Protein AF-A0A1W9Q795-F1 (afdb_monomer_lite)

Structure (mmCIF, N/CA/C/O backbone):
data_AF-A0A1W9Q795-F1
#
_entry.id   AF-A0A1W9Q795-F1
#
loop_
_atom_site.group_PDB
_atom_site.id
_atom_site.type_symbol
_atom_site.label_atom_id
_atom_site.label_alt_id
_atom_site.label_comp_id
_atom_site.label_asym_id
_atom_site.label_entity_id
_atom_site.label_seq_id
_atom_site.pdbx_PDB_ins_code
_atom_site.Cartn_x
_atom_site.Cartn_y
_atom_site.Cartn_z
_atom_site.occupancy
_atom_site.B_iso_or_equiv
_atom_site.auth_seq_id
_atom_site.auth_comp_id
_atom_site.auth_asym_id
_atom_site.auth_atom_id
_atom_site.pdbx_PDB_model_num
ATOM 1 N N . MET A 1 1 ? -39.289 -1.601 14.155 1.00 29.67 1 MET A N 1
ATOM 2 C CA . MET A 1 1 ? -38.143 -1.048 14.900 1.00 29.67 1 MET A CA 1
ATOM 3 C C . MET A 1 1 ? -36.921 -1.481 14.124 1.00 29.67 1 MET A C 1
ATOM 5 O O . MET A 1 1 ? -36.582 -2.654 14.159 1.00 29.67 1 MET A O 1
ATOM 9 N N . SER A 1 2 ? -36.449 -0.591 13.254 1.00 26.08 2 SER A N 1
ATOM 10 C CA . SER A 1 2 ? -35.374 -0.855 12.298 1.00 26.08 2 SER A CA 1
ATOM 11 C C . SER A 1 2 ? -34.052 -0.716 13.039 1.00 26.08 2 SER A C 1
ATOM 13 O O . SER A 1 2 ? -33.815 0.340 13.619 1.00 26.08 2 SER A O 1
ATOM 15 N N . GLY A 1 3 ? -33.254 -1.781 13.081 1.00 25.88 3 GLY A N 1
ATOM 16 C CA . GLY A 1 3 ? -31.882 -1.723 13.570 1.00 25.88 3 GLY A CA 1
ATOM 17 C C . GLY A 1 3 ? -31.023 -1.047 12.513 1.00 25.88 3 GLY A C 1
ATOM 18 O O . GLY A 1 3 ? -30.865 -1.585 11.421 1.00 25.88 3 GLY A O 1
ATOM 19 N N . SER A 1 4 ? -30.540 0.151 12.812 1.00 24.61 4 SER A N 1
ATOM 20 C CA . SER A 1 4 ? -29.427 0.772 12.103 1.00 24.61 4 SER A CA 1
ATOM 21 C C . SER A 1 4 ? -28.150 0.056 12.545 1.00 24.61 4 SER A C 1
ATOM 23 O O . SER A 1 4 ? -27.806 0.097 13.727 1.00 24.61 4 SER A O 1
ATOM 25 N N . ASN A 1 5 ? -27.506 -0.657 11.620 1.00 24.28 5 ASN A N 1
ATOM 26 C CA . ASN A 1 5 ? -26.181 -1.231 11.829 1.00 24.28 5 ASN A CA 1
ATOM 27 C C . ASN A 1 5 ? -25.185 -0.080 12.015 1.00 24.28 5 ASN A C 1
ATOM 29 O O . ASN A 1 5 ? -25.072 0.774 11.148 1.00 24.28 5 ASN A O 1
ATOM 33 N N . LEU A 1 6 ? -24.442 -0.084 13.120 1.00 25.77 6 LEU A N 1
ATOM 34 C CA . LEU A 1 6 ? -23.322 0.831 13.393 1.00 25.77 6 LEU A CA 1
ATOM 35 C C . LEU A 1 6 ? -22.062 0.520 12.550 1.00 25.77 6 LEU A C 1
ATOM 37 O O . LEU A 1 6 ? -20.982 1.010 12.850 1.00 25.77 6 LEU A O 1
ATOM 41 N N . ILE A 1 7 ? -22.190 -0.309 11.509 1.00 29.77 7 ILE A N 1
ATOM 42 C CA . ILE A 1 7 ? -21.081 -0.752 10.645 1.00 29.77 7 ILE A CA 1
ATOM 43 C C . ILE A 1 7 ? -20.805 0.271 9.518 1.00 29.77 7 ILE A C 1
ATOM 45 O O . ILE A 1 7 ? -19.793 0.177 8.834 1.00 29.77 7 ILE A O 1
ATOM 49 N N . ASP A 1 8 ? -21.645 1.300 9.373 1.00 26.45 8 ASP A N 1
ATOM 50 C CA . ASP A 1 8 ? -21.549 2.308 8.308 1.00 26.45 8 ASP A CA 1
ATOM 51 C C . ASP A 1 8 ? -20.829 3.599 8.745 1.00 26.45 8 ASP A C 1
ATOM 53 O O . ASP A 1 8 ? -21.162 4.670 8.253 1.00 26.45 8 ASP A O 1
ATOM 57 N N . GLU A 1 9 ? -19.869 3.554 9.675 1.00 28.94 9 GLU A N 1
ATOM 58 C CA . GLU A 1 9 ? -19.116 4.747 10.105 1.00 28.94 9 GLU A CA 1
ATOM 59 C C . GLU A 1 9 ? -17.604 4.479 10.116 1.00 28.94 9 GLU A C 1
ATOM 61 O O . GLU A 1 9 ? -16.975 4.314 11.159 1.00 28.94 9 GLU A O 1
ATOM 66 N N . ALA A 1 10 ? -16.994 4.456 8.927 1.00 27.86 10 ALA A N 1
ATOM 67 C CA . ALA A 1 10 ? -15.582 4.801 8.806 1.00 27.86 10 ALA A CA 1
ATOM 68 C C . ALA A 1 10 ? -15.482 6.329 8.911 1.00 27.86 10 ALA A C 1
ATOM 70 O O . ALA A 1 10 ? -15.852 7.049 7.984 1.00 27.86 10 ALA A O 1
ATOM 71 N N . LEU A 1 11 ? -15.039 6.832 10.062 1.00 27.03 11 LEU A N 1
ATOM 72 C CA . LEU A 1 11 ? -14.658 8.232 10.190 1.00 27.03 11 LEU A CA 1
ATOM 73 C C . LEU A 1 11 ? -13.270 8.367 9.549 1.00 27.03 11 LEU A C 1
ATOM 75 O O . LEU A 1 11 ? -12.369 7.602 9.879 1.00 27.03 11 LEU A O 1
ATOM 79 N N . VAL A 1 12 ? -13.107 9.289 8.604 1.00 27.70 12 VAL A N 1
ATOM 80 C CA . VAL A 1 12 ? -11.811 9.658 8.017 1.00 27.70 12 VAL A CA 1
ATOM 81 C C . VAL A 1 12 ? -11.487 11.034 8.578 1.00 27.70 12 VAL A C 1
ATOM 83 O O . VAL A 1 12 ? -12.212 11.982 8.305 1.00 27.70 12 VAL A O 1
ATOM 86 N N . ILE A 1 13 ? -10.447 11.153 9.397 1.00 25.86 13 ILE A N 1
ATOM 87 C CA . ILE A 1 13 ? -9.922 12.448 9.856 1.00 25.86 13 ILE A CA 1
ATOM 88 C C . ILE A 1 13 ? -8.557 12.587 9.183 1.00 25.86 13 ILE A C 1
ATOM 90 O O . ILE A 1 13 ? -7.849 11.607 9.072 1.00 25.86 13 ILE A O 1
ATOM 94 N N . THR A 1 14 ? -8.168 13.751 8.677 1.00 25.77 14 THR A N 1
ATOM 95 C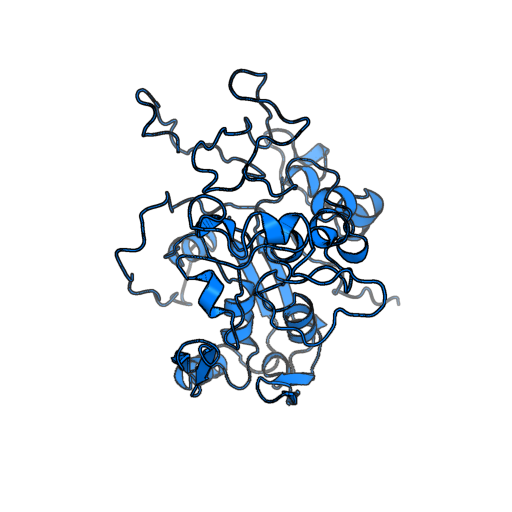 CA . THR A 1 14 ? -6.900 13.901 7.939 1.00 25.77 14 THR A CA 1
ATOM 96 C C . THR A 1 14 ? -5.911 14.714 8.769 1.00 25.77 14 THR A C 1
ATOM 98 O O . THR A 1 14 ? -6.223 15.843 9.152 1.00 25.77 14 THR A O 1
ATOM 101 N N . SER A 1 15 ? -4.718 14.182 9.019 1.00 24.39 15 SER A N 1
ATOM 102 C CA . SER A 1 15 ? -3.566 14.949 9.507 1.00 24.39 15 SER A CA 1
ATOM 103 C C . SER A 1 15 ? -2.287 14.266 9.038 1.00 24.39 15 SER A C 1
ATOM 105 O O . SER A 1 15 ? -2.124 13.079 9.306 1.00 24.39 15 SER A O 1
ATOM 107 N N . SER A 1 16 ? -1.403 15.003 8.367 1.00 29.34 16 SER A N 1
ATOM 108 C CA . SER A 1 16 ? -0.060 14.526 8.026 1.00 29.34 16 SER A CA 1
ATOM 109 C C . SER A 1 16 ? 0.885 14.821 9.174 1.00 29.34 16 SER A C 1
ATOM 111 O O . SER A 1 16 ? 0.845 15.913 9.750 1.00 29.34 16 SER A O 1
ATOM 113 N N . LEU A 1 17 ? 1.715 13.845 9.507 1.00 31.00 17 LEU A N 1
ATOM 114 C CA . LEU A 1 17 ? 2.758 13.958 10.513 1.00 31.00 17 LEU A CA 1
ATOM 115 C C . LEU A 1 17 ? 4.104 14.154 9.809 1.00 31.00 17 LEU A C 1
ATOM 117 O O . LEU A 1 17 ? 5.036 13.440 10.111 1.00 31.00 17 LEU A O 1
ATOM 121 N N . GLU A 1 18 ? 4.238 15.124 8.897 1.00 30.38 18 GLU A N 1
ATOM 122 C CA . GLU A 1 18 ? 5.540 15.328 8.243 1.00 30.38 18 GLU A CA 1
ATOM 123 C C . GLU A 1 18 ? 6.596 15.751 9.284 1.00 30.38 18 GLU A C 1
ATOM 125 O O . GLU A 1 18 ? 6.579 16.873 9.810 1.00 30.38 18 GLU A O 1
ATOM 130 N N . GLY A 1 19 ? 7.527 14.844 9.581 1.00 30.02 19 GLY A N 1
ATOM 131 C CA . GLY A 1 19 ? 8.657 15.058 10.478 1.00 30.02 19 GLY A CA 1
ATOM 132 C C . GLY A 1 19 ? 9.938 14.345 10.037 1.00 30.02 19 GLY A C 1
ATOM 133 O O . GLY A 1 19 ? 10.825 14.155 10.867 1.00 30.02 19 GLY A O 1
ATOM 134 N N . GLY A 1 20 ? 10.065 13.962 8.762 1.00 30.19 20 GLY A N 1
ATOM 135 C CA . GLY A 1 20 ? 11.050 12.958 8.354 1.00 30.19 20 GLY A CA 1
ATOM 136 C C . GLY A 1 20 ? 11.636 13.167 6.965 1.00 30.19 20 GLY A C 1
ATOM 137 O O . GLY A 1 20 ? 11.606 12.270 6.130 1.00 30.19 20 GLY A O 1
ATOM 138 N N . GLY A 1 21 ? 12.220 14.342 6.708 1.00 30.17 21 GLY A N 1
ATOM 139 C CA . GLY A 1 21 ? 13.047 14.569 5.520 1.00 30.17 21 GLY A CA 1
ATOM 140 C C . GLY A 1 21 ? 14.120 13.481 5.375 1.00 30.17 21 GLY A C 1
ATOM 141 O O . GLY A 1 21 ? 14.836 13.165 6.325 1.00 30.17 21 GLY A O 1
ATOM 142 N N . GLY A 1 22 ? 14.212 12.895 4.180 1.00 29.52 22 GLY A N 1
ATOM 143 C CA . GLY A 1 22 ? 14.973 11.678 3.908 1.00 29.52 22 GLY A CA 1
ATOM 144 C C . GLY A 1 22 ? 16.465 11.748 4.251 1.00 29.52 22 GLY A C 1
ATOM 145 O O . GLY A 1 22 ? 17.301 12.072 3.404 1.00 29.52 22 GLY A O 1
ATOM 146 N N . GLU A 1 23 ? 16.823 11.325 5.464 1.00 31.62 23 GLU A N 1
ATOM 147 C CA . GLU A 1 23 ? 18.177 10.903 5.806 1.00 31.62 23 GLU A CA 1
ATOM 148 C C . GLU A 1 23 ? 18.311 9.382 5.664 1.00 31.62 23 GLU A C 1
ATOM 150 O O . GLU A 1 23 ? 17.570 8.581 6.227 1.00 31.62 23 GLU A O 1
ATOM 155 N N . ILE A 1 24 ? 19.307 8.979 4.874 1.00 34.22 24 ILE A N 1
ATOM 156 C CA . ILE A 1 24 ? 19.719 7.591 4.655 1.00 34.22 24 ILE A CA 1
ATOM 157 C C . ILE A 1 24 ? 19.884 6.889 6.010 1.00 34.22 24 ILE A C 1
ATOM 159 O O . ILE A 1 24 ? 20.638 7.367 6.861 1.00 34.22 24 ILE A O 1
ATOM 163 N N . CYS A 1 25 ? 19.225 5.733 6.171 1.00 32.53 25 CYS A N 1
ATOM 164 C CA . CYS A 1 25 ? 19.183 4.932 7.396 1.00 32.53 25 CYS A CA 1
ATOM 165 C C . CYS A 1 25 ? 20.577 4.747 8.031 1.00 32.53 25 CYS A C 1
ATOM 167 O O . CYS A 1 25 ? 21.336 3.846 7.663 1.00 32.53 25 CYS A O 1
ATOM 169 N N . THR A 1 26 ? 20.925 5.589 9.006 1.00 29.66 26 THR A N 1
ATOM 170 C CA . THR A 1 26 ? 22.192 5.487 9.754 1.00 29.66 26 THR A CA 1
ATOM 171 C C . THR A 1 26 ? 21.998 5.383 11.267 1.00 29.66 26 THR A C 1
ATOM 173 O O . THR A 1 26 ? 22.971 5.153 11.987 1.00 29.66 26 THR A O 1
ATOM 176 N N . GLY A 1 27 ? 20.758 5.414 11.764 1.00 31.41 27 GLY A N 1
ATOM 177 C CA . GLY A 1 27 ? 20.440 5.182 13.171 1.00 31.41 27 GLY A CA 1
ATOM 178 C C . GLY A 1 27 ? 19.224 4.278 13.335 1.00 31.41 27 GLY A C 1
ATOM 179 O O . GLY A 1 27 ? 18.221 4.473 12.670 1.00 31.41 27 GLY A O 1
ATOM 180 N N . ARG A 1 28 ? 19.312 3.278 14.222 1.00 29.44 28 ARG A N 1
ATOM 181 C CA . ARG A 1 28 ? 18.122 2.689 14.854 1.00 29.44 28 ARG A CA 1
ATOM 182 C C . ARG A 1 28 ? 17.804 3.551 16.070 1.00 29.44 28 ARG A C 1
ATOM 184 O O . ARG A 1 28 ? 18.573 3.507 17.039 1.00 29.44 28 ARG A O 1
ATOM 191 N N . GLY A 1 29 ? 16.722 4.319 16.028 1.00 34.09 29 GLY A N 1
ATOM 192 C CA . GLY A 1 29 ? 16.152 4.911 17.225 1.00 34.09 29 GLY A CA 1
ATOM 193 C C . GLY A 1 29 ? 15.618 3.817 18.150 1.00 34.09 29 GLY A C 1
ATOM 194 O O . GLY A 1 29 ? 15.296 2.695 17.751 1.00 34.09 29 GLY A O 1
ATOM 195 N N . LYS A 1 30 ? 15.610 4.099 19.452 1.00 32.59 30 LYS A N 1
ATOM 196 C CA . LYS A 1 30 ? 15.002 3.215 20.450 1.00 32.59 30 LYS A CA 1
ATOM 197 C C . LYS A 1 30 ? 13.517 3.562 20.545 1.00 32.59 30 LYS A C 1
ATOM 199 O O . LYS A 1 30 ? 13.134 4.329 21.421 1.00 32.59 30 LYS A O 1
ATOM 204 N N . GLY A 1 31 ? 12.707 3.019 19.642 1.00 30.94 31 GLY A N 1
ATOM 205 C CA . GLY A 1 31 ? 11.254 3.171 19.676 1.00 30.94 31 GLY A CA 1
ATOM 206 C C . GLY A 1 31 ? 10.607 2.383 20.819 1.00 30.94 31 GLY A C 1
ATOM 207 O O . GLY A 1 31 ? 10.734 1.160 20.882 1.00 30.94 31 GLY A O 1
ATOM 208 N N . ALA A 1 32 ? 9.968 3.123 21.731 1.00 29.88 32 ALA A N 1
ATOM 209 C CA . ALA A 1 32 ? 8.703 2.855 22.432 1.00 29.88 32 ALA A CA 1
ATOM 210 C C . ALA A 1 32 ? 8.690 3.696 23.722 1.00 29.88 32 ALA A C 1
ATOM 212 O O . ALA A 1 32 ? 9.202 3.265 24.761 1.00 29.88 32 ALA A O 1
ATOM 213 N N . TYR A 1 33 ? 8.125 4.905 23.669 1.00 33.91 33 TYR A N 1
ATOM 214 C CA . TYR A 1 33 ? 7.768 5.622 24.892 1.00 33.91 33 TYR A CA 1
ATOM 215 C C . TYR A 1 33 ? 6.471 5.016 25.444 1.00 33.91 33 TYR A C 1
ATOM 217 O O . TYR A 1 33 ? 5.500 4.881 24.701 1.00 33.91 33 TYR A O 1
ATOM 225 N N . PRO A 1 34 ? 6.425 4.606 26.722 1.00 34.56 34 PRO A N 1
ATOM 226 C CA . PRO A 1 34 ? 5.179 4.164 27.325 1.00 34.56 34 PRO A CA 1
ATOM 227 C C . PRO A 1 34 ? 4.229 5.362 27.417 1.00 34.56 34 PRO A C 1
ATOM 229 O O . PRO A 1 34 ? 4.497 6.304 28.161 1.00 34.56 34 PRO A O 1
ATOM 232 N N . LEU A 1 35 ? 3.121 5.317 26.674 1.00 39.31 35 LEU A N 1
ATOM 233 C CA . LEU A 1 35 ? 2.008 6.241 26.871 1.00 39.31 35 LEU A CA 1
ATOM 234 C C . LEU A 1 35 ? 1.466 6.024 28.290 1.00 39.31 35 LEU A C 1
ATOM 236 O O . LEU A 1 35 ? 1.016 4.931 28.647 1.00 39.31 35 LEU A O 1
ATOM 240 N N . SER A 1 36 ? 1.565 7.043 29.141 1.00 38.50 36 SER A N 1
ATOM 241 C CA . SER A 1 36 ? 0.983 6.995 30.477 1.00 38.50 36 SER A CA 1
ATOM 242 C C . SER A 1 36 ? -0.530 7.158 30.375 1.00 38.50 36 SER A C 1
ATOM 244 O O . SER A 1 36 ? -1.025 8.249 30.126 1.00 38.50 36 SER A O 1
ATOM 246 N N . PHE A 1 37 ? -1.275 6.084 30.634 1.00 43.97 37 PHE A N 1
ATOM 247 C CA . PHE A 1 37 ? -2.747 6.061 30.655 1.00 43.97 37 PHE A CA 1
ATOM 248 C C . PHE A 1 37 ? -3.378 6.798 31.859 1.00 43.97 37 PHE A C 1
ATOM 250 O O . PHE A 1 37 ? -4.441 6.416 32.349 1.00 43.97 37 PHE A O 1
ATOM 257 N N . LEU A 1 38 ? -2.730 7.838 32.386 1.00 40.47 38 LEU A N 1
ATOM 258 C CA . LEU A 1 38 ? -3.195 8.566 33.566 1.00 40.47 38 LEU A CA 1
ATOM 259 C C . LEU A 1 38 ? -3.084 10.083 33.371 1.00 40.47 38 LEU A C 1
ATOM 261 O O . LEU A 1 38 ? -2.059 10.677 33.688 1.00 40.47 38 LEU A O 1
ATOM 265 N N . GLY A 1 39 ? -4.204 10.690 32.968 1.00 46.41 39 GLY A N 1
ATOM 266 C CA . GLY A 1 39 ? -4.495 12.121 33.129 1.00 46.41 39 GLY A CA 1
ATOM 267 C C . GLY A 1 39 ? -4.392 12.963 31.856 1.00 46.41 39 GLY A C 1
ATOM 268 O O . GLY A 1 39 ? -3.581 12.648 31.000 1.00 46.41 39 GLY A O 1
ATOM 269 N N . ASP A 1 40 ? -5.261 13.987 31.792 1.00 49.31 40 ASP A N 1
ATOM 270 C CA . ASP A 1 40 ? -5.318 15.278 31.059 1.00 49.31 40 ASP A CA 1
ATOM 271 C C . ASP A 1 40 ? -4.347 15.613 29.894 1.00 49.31 40 ASP A C 1
ATOM 273 O O . ASP A 1 40 ? -4.207 16.785 29.541 1.00 49.31 40 ASP A O 1
ATOM 277 N N . GLU A 1 41 ? -3.673 14.656 29.264 1.00 52.38 41 GLU A N 1
ATOM 278 C CA . GLU A 1 41 ? -2.888 14.898 28.058 1.00 52.38 41 GLU A CA 1
ATOM 279 C C . GLU A 1 41 ? -3.790 14.858 26.825 1.00 52.38 41 GLU A C 1
ATOM 281 O O . GLU A 1 41 ? -4.558 13.919 26.612 1.00 52.38 41 GLU A O 1
ATOM 286 N N . ASP A 1 42 ? -3.681 15.914 26.021 1.00 60.31 42 ASP A N 1
ATOM 287 C CA . ASP A 1 42 ? -4.324 16.043 24.720 1.00 60.31 42 ASP A CA 1
ATOM 288 C C . ASP A 1 42 ? -4.004 14.817 23.847 1.00 60.31 42 ASP A C 1
ATOM 290 O O . ASP A 1 42 ? -2.841 14.433 23.708 1.00 60.31 42 ASP A O 1
ATOM 294 N N . ILE A 1 43 ? -5.030 14.219 23.237 1.00 57.06 43 ILE A N 1
ATOM 295 C CA . ILE A 1 43 ? -4.887 13.121 22.269 1.00 57.06 43 ILE A CA 1
ATOM 296 C C . ILE A 1 43 ? -3.898 13.516 21.164 1.00 57.06 43 ILE A C 1
ATOM 298 O O . ILE A 1 43 ? -3.098 12.686 20.737 1.00 57.06 43 ILE A O 1
ATOM 302 N N . ALA A 1 44 ? -3.876 14.792 20.764 1.00 55.19 44 ALA A N 1
ATOM 303 C CA . ALA A 1 44 ? -2.900 15.301 19.807 1.00 55.19 44 ALA A CA 1
ATOM 304 C C . ALA A 1 44 ? -1.452 15.141 20.307 1.00 55.19 44 ALA A C 1
ATOM 306 O O . ALA A 1 44 ? -0.582 14.719 19.550 1.00 55.19 44 ALA A O 1
ATOM 307 N N . ASN A 1 45 ? -1.187 15.392 21.594 1.00 56.25 45 ASN A N 1
ATOM 308 C CA . ASN A 1 45 ? 0.144 15.201 22.174 1.00 56.25 45 ASN A CA 1
ATOM 309 C C . ASN A 1 45 ? 0.524 13.720 22.265 1.00 56.25 45 ASN A C 1
ATOM 311 O O . ASN A 1 45 ? 1.700 13.399 22.117 1.00 56.25 45 ASN A O 1
ATOM 315 N N . GLN A 1 46 ? -0.438 12.817 22.474 1.00 59.12 46 GLN A N 1
ATOM 316 C CA . GLN A 1 46 ? -0.177 11.373 22.453 1.00 59.12 46 GLN A CA 1
ATOM 317 C C . GLN A 1 46 ? 0.195 10.886 21.048 1.00 59.12 46 GLN A C 1
ATOM 319 O O . GLN A 1 46 ? 1.142 10.114 20.913 1.00 59.12 46 GLN A O 1
ATOM 324 N N . ILE A 1 47 ? -0.492 11.383 20.013 1.00 60.16 47 ILE A N 1
ATOM 325 C CA . ILE A 1 47 ? -0.176 11.095 18.605 1.00 60.16 47 ILE A CA 1
ATOM 326 C C . ILE A 1 47 ? 1.222 11.622 18.260 1.00 60.16 47 ILE A C 1
ATOM 328 O O . ILE A 1 47 ? 2.059 10.862 17.787 1.00 60.16 47 ILE A O 1
ATOM 332 N N . VAL A 1 48 ? 1.522 12.882 18.592 1.00 56.59 48 VAL A N 1
ATOM 333 C CA . VAL A 1 48 ? 2.857 13.472 18.369 1.00 56.59 48 VAL A CA 1
ATOM 334 C C . VAL A 1 48 ? 3.950 12.718 19.141 1.00 56.59 48 VAL A C 1
ATOM 336 O O . VAL A 1 48 ? 5.066 12.571 18.651 1.00 56.59 48 VAL A O 1
ATOM 339 N N . SER A 1 49 ? 3.644 12.209 20.338 1.00 56.91 49 SER A N 1
ATOM 340 C CA . SER A 1 49 ? 4.604 11.469 21.172 1.00 56.91 49 SER A CA 1
ATOM 341 C C . SER A 1 49 ? 4.877 10.044 20.693 1.00 56.91 49 SER A C 1
ATOM 343 O O . SER A 1 49 ? 5.908 9.482 21.070 1.00 56.91 49 SER A O 1
ATOM 345 N N . ALA A 1 50 ? 3.983 9.448 19.896 1.00 59.62 50 ALA A N 1
ATOM 346 C CA . ALA A 1 50 ? 4.254 8.167 19.248 1.00 59.62 50 ALA A CA 1
ATOM 347 C C . ALA A 1 50 ? 5.496 8.275 18.346 1.00 59.62 50 ALA A C 1
ATOM 349 O O . ALA A 1 50 ? 6.316 7.353 18.337 1.00 59.62 50 ALA A O 1
ATOM 350 N N . GLY A 1 51 ? 5.671 9.447 17.717 1.00 51.06 51 GLY A N 1
ATOM 351 C CA . GLY A 1 51 ? 6.786 9.775 16.839 1.00 51.06 51 GLY A CA 1
ATOM 352 C C . GLY A 1 51 ? 6.834 8.895 15.591 1.00 51.06 51 GLY A C 1
ATOM 353 O O . GLY A 1 51 ? 6.077 7.939 15.443 1.00 51.06 51 GLY A O 1
ATOM 354 N N . GLU A 1 52 ? 7.780 9.204 14.718 1.00 52.25 52 GLU A N 1
ATOM 355 C CA . GLU A 1 52 ? 8.142 8.383 13.569 1.00 52.25 52 GLU A CA 1
ATOM 356 C C . GLU A 1 52 ? 9.646 8.090 13.619 1.00 52.25 52 GLU A C 1
ATOM 358 O O . GLU A 1 52 ? 10.450 8.907 14.074 1.00 52.25 52 GLU A O 1
ATOM 363 N N . ASP A 1 53 ? 10.028 6.878 13.228 1.00 46.59 53 ASP A N 1
ATOM 364 C CA . ASP A 1 53 ? 11.424 6.455 13.094 1.00 46.59 53 ASP A CA 1
ATOM 365 C C . ASP A 1 53 ? 11.471 5.508 11.900 1.00 46.59 53 ASP A C 1
ATOM 367 O O . ASP A 1 53 ? 11.052 4.350 11.995 1.00 46.59 53 ASP A O 1
ATOM 371 N N . GLY A 1 54 ? 11.890 6.001 10.739 1.00 47.12 54 GLY A N 1
ATOM 372 C CA . GLY A 1 54 ? 11.682 5.235 9.522 1.00 47.12 54 GLY A CA 1
ATOM 373 C C . GLY A 1 54 ? 12.304 5.835 8.279 1.00 47.12 54 GLY A C 1
ATOM 374 O O . GLY A 1 54 ? 12.623 7.014 8.202 1.00 47.12 54 GLY A O 1
ATOM 375 N N . CYS A 1 55 ? 12.500 4.958 7.303 1.00 53.75 55 CYS A N 1
ATOM 376 C CA . CYS A 1 55 ? 12.983 5.277 5.974 1.00 53.75 55 CYS A CA 1
ATOM 377 C C . CYS A 1 55 ? 11.878 4.881 4.995 1.00 53.75 55 CYS A C 1
ATOM 379 O O . CYS A 1 55 ? 11.874 3.717 4.607 1.00 53.75 55 CYS A O 1
ATOM 381 N N . GLY A 1 56 ? 10.952 5.772 4.628 1.00 64.19 56 GLY A N 1
ATOM 382 C CA . GLY A 1 56 ? 10.107 5.610 3.432 1.00 64.19 56 GLY A CA 1
ATOM 383 C C . GLY A 1 56 ? 9.169 4.402 3.331 1.00 64.19 56 GLY A C 1
ATOM 384 O O . GLY A 1 56 ? 8.495 4.206 2.328 1.00 64.19 56 GLY A O 1
ATOM 385 N N . PHE A 1 57 ? 9.208 3.517 4.321 1.00 76.38 57 PHE A N 1
ATOM 386 C CA . PHE A 1 57 ? 8.487 2.261 4.399 1.00 76.38 57 PHE A CA 1
ATOM 387 C C . PHE A 1 57 ? 7.752 2.277 5.720 1.00 76.38 57 PHE A C 1
ATOM 389 O O . PHE A 1 57 ? 8.330 1.984 6.772 1.00 76.38 57 PHE A O 1
ATOM 396 N N . GLU A 1 58 ? 6.471 2.584 5.647 1.00 82.19 58 GLU A N 1
ATOM 397 C CA . GLU A 1 58 ? 5.570 2.445 6.772 1.00 82.19 58 GLU A CA 1
ATOM 398 C C . GLU A 1 58 ? 4.787 1.152 6.617 1.00 82.19 58 GLU A C 1
ATOM 400 O O . GLU A 1 58 ? 4.454 0.755 5.513 1.00 82.19 58 GLU A O 1
ATOM 405 N N . ALA A 1 59 ? 4.507 0.444 7.704 1.00 87.00 59 ALA A N 1
ATOM 406 C CA . ALA A 1 59 ? 3.676 -0.760 7.649 1.00 87.00 59 ALA A CA 1
ATOM 407 C C . ALA A 1 59 ? 2.554 -0.672 8.689 1.00 87.00 59 ALA A C 1
ATOM 409 O O . ALA A 1 59 ? 2.480 -1.537 9.571 1.00 87.00 59 ALA A O 1
ATOM 410 N N . PRO A 1 60 ? 1.726 0.393 8.672 1.00 86.88 60 PRO A N 1
ATOM 411 C CA . PRO A 1 60 ? 0.696 0.599 9.683 1.00 86.88 60 PRO A CA 1
ATOM 412 C C . PRO A 1 60 ? -0.291 -0.571 9.761 1.00 86.88 60 PRO A C 1
ATOM 414 O O . PRO A 1 60 ? -0.696 -0.958 10.863 1.00 86.88 60 PRO A O 1
ATOM 417 N N . LEU A 1 61 ? -0.642 -1.184 8.624 1.00 91.31 61 LEU A N 1
ATOM 418 C CA . LEU A 1 61 ? -1.557 -2.323 8.603 1.00 91.31 61 LEU A CA 1
ATOM 419 C C . LEU A 1 61 ? -0.931 -3.554 9.262 1.00 91.31 61 LEU A C 1
ATOM 421 O O . LEU A 1 61 ? -1.568 -4.200 10.102 1.00 91.31 61 LEU A O 1
ATOM 425 N N . GLU A 1 62 ? 0.329 -3.865 8.952 1.00 91.62 62 GLU A N 1
ATOM 426 C CA . GLU A 1 62 ? 1.021 -4.975 9.604 1.00 91.62 62 GLU A CA 1
ATOM 427 C C . GLU A 1 62 ? 1.325 -4.684 11.075 1.00 91.62 62 GLU A C 1
ATOM 429 O O . GLU A 1 62 ? 1.220 -5.594 11.894 1.00 91.62 62 GLU A O 1
ATOM 434 N N . ALA A 1 63 ? 1.628 -3.441 11.454 1.00 89.69 63 ALA A N 1
ATOM 435 C CA . ALA A 1 63 ? 1.820 -3.053 12.850 1.00 89.69 63 ALA A CA 1
ATOM 436 C C . ALA A 1 63 ? 0.546 -3.304 13.676 1.00 89.69 63 ALA A C 1
ATOM 438 O O . ALA A 1 63 ? 0.595 -3.989 14.706 1.00 89.69 63 ALA A O 1
ATOM 439 N N . MET A 1 64 ? -0.606 -2.836 13.177 1.00 91.56 64 MET A N 1
ATOM 440 C CA . MET A 1 64 ? -1.924 -3.124 13.747 1.00 91.56 64 MET A CA 1
ATOM 441 C C . MET A 1 64 ? -2.158 -4.637 13.840 1.00 91.56 64 MET A C 1
ATOM 443 O O . MET A 1 64 ? -2.504 -5.154 14.906 1.00 91.56 64 MET A O 1
ATOM 447 N N . TYR A 1 65 ? -1.956 -5.363 12.739 1.00 94.31 65 TYR A N 1
ATOM 448 C CA . TYR A 1 65 ? -2.204 -6.800 12.685 1.00 94.31 65 TYR A CA 1
ATOM 449 C C . TYR A 1 65 ? -1.328 -7.569 13.678 1.00 94.31 65 TYR A C 1
ATOM 451 O O . TYR A 1 65 ? -1.844 -8.388 14.436 1.00 94.31 65 TYR A O 1
ATOM 459 N N . ARG A 1 66 ? -0.020 -7.296 13.724 1.00 93.00 66 ARG A N 1
ATOM 460 C CA . ARG A 1 66 ? 0.944 -7.980 14.600 1.00 93.00 66 ARG A CA 1
ATOM 461 C C . ARG A 1 66 ? 0.602 -7.823 16.066 1.00 93.00 66 ARG A C 1
ATOM 463 O O . ARG A 1 66 ? 0.673 -8.801 16.808 1.00 93.00 66 ARG A O 1
ATOM 470 N N . PHE A 1 67 ? 0.247 -6.608 16.477 1.00 91.88 67 PHE A N 1
ATOM 471 C CA . PHE A 1 67 ? -0.065 -6.346 17.871 1.00 91.88 67 PHE A CA 1
ATOM 472 C C . PHE A 1 67 ? -1.447 -6.869 18.250 1.00 91.88 67 PHE A C 1
ATOM 474 O O . PHE A 1 67 ? -1.560 -7.561 19.255 1.00 91.88 67 PHE A O 1
ATOM 481 N N . LEU A 1 68 ? -2.487 -6.580 17.462 1.00 91.56 68 LEU A N 1
ATOM 482 C CA . LEU A 1 68 ? -3.870 -6.839 17.866 1.00 91.56 68 LEU A CA 1
ATOM 483 C C . LEU A 1 68 ? -4.340 -8.251 17.497 1.00 91.56 68 LEU A C 1
ATOM 485 O O . LEU A 1 68 ? -5.010 -8.903 18.296 1.00 91.56 68 LEU A O 1
ATOM 489 N N . ILE A 1 69 ? -3.956 -8.762 16.325 1.00 94.06 69 ILE A N 1
ATOM 490 C CA . ILE A 1 69 ? -4.614 -9.920 15.702 1.00 94.06 69 ILE A CA 1
ATOM 491 C C . ILE A 1 69 ? -3.705 -11.142 15.559 1.00 94.06 69 ILE A C 1
ATOM 493 O O . ILE A 1 69 ? -4.182 -12.260 15.726 1.00 94.06 69 ILE A O 1
ATOM 497 N N . ASP A 1 70 ? -2.411 -10.990 15.271 1.00 95.06 70 ASP A N 1
ATOM 498 C CA . ASP A 1 70 ? -1.564 -12.136 14.933 1.00 95.06 70 ASP A CA 1
ATOM 499 C C . ASP A 1 70 ? -1.536 -13.150 16.098 1.00 95.06 70 ASP A C 1
ATOM 501 O O . ASP A 1 70 ? -1.182 -12.795 17.231 1.00 95.06 70 ASP A O 1
ATOM 505 N N . PRO A 1 71 ? -1.966 -14.407 15.896 1.00 94.81 71 PRO A N 1
ATOM 506 C CA . PRO A 1 71 ? -1.952 -15.413 16.952 1.00 94.81 71 PRO A CA 1
ATOM 507 C C . PRO A 1 71 ? -0.533 -15.900 17.269 1.00 94.81 71 PRO A C 1
ATOM 509 O O . PRO A 1 71 ? -0.312 -16.469 18.335 1.00 94.81 71 PRO A O 1
ATOM 512 N N . GLU A 1 72 ? 0.419 -15.708 16.357 1.00 94.62 72 GLU A N 1
ATOM 513 C CA . GLU A 1 72 ? 1.805 -16.143 16.502 1.00 94.62 72 GLU A CA 1
ATOM 514 C C . GLU A 1 72 ? 2.777 -15.160 15.820 1.00 94.62 72 GLU A C 1
ATOM 516 O O . GLU A 1 72 ? 3.529 -15.568 14.923 1.00 94.62 72 GLU A O 1
ATOM 521 N N . PRO A 1 73 ? 2.791 -13.881 16.258 1.00 94.06 73 PRO A N 1
ATOM 522 C CA . PRO A 1 73 ? 3.637 -12.849 15.670 1.00 94.06 73 PRO A CA 1
ATOM 523 C C . PRO A 1 73 ? 5.089 -13.319 15.741 1.00 94.06 73 PRO A C 1
ATOM 525 O O . PRO A 1 73 ? 5.537 -13.730 16.813 1.00 94.06 73 PRO A O 1
ATOM 528 N N . PRO A 1 74 ? 5.847 -13.339 14.636 1.00 92.50 74 PRO A N 1
ATOM 529 C CA . PRO A 1 74 ? 7.211 -13.836 14.660 1.00 92.50 74 PRO A CA 1
ATOM 530 C C . PRO A 1 74 ? 8.107 -12.923 15.496 1.00 92.50 74 PRO A C 1
ATOM 532 O O . PRO A 1 74 ? 8.003 -11.700 15.448 1.00 92.50 74 PRO A O 1
ATOM 535 N N . ALA A 1 75 ? 9.030 -13.542 16.229 1.00 89.56 75 ALA A N 1
ATOM 536 C CA . ALA A 1 75 ? 10.023 -12.821 17.018 1.00 89.56 75 ALA A CA 1
ATOM 537 C C . ALA A 1 75 ? 11.056 -12.125 16.125 1.00 89.56 75 ALA A C 1
ATOM 539 O O . ALA A 1 75 ? 11.570 -11.065 16.465 1.00 89.56 75 ALA A O 1
ATOM 540 N N . THR A 1 76 ? 11.392 -12.742 14.988 1.00 88.19 76 THR A N 1
ATOM 541 C CA . THR A 1 76 ? 12.331 -12.175 14.019 1.00 88.19 76 THR A CA 1
ATOM 542 C C . THR A 1 76 ? 11.948 -12.555 12.598 1.00 88.19 76 THR A C 1
ATOM 544 O O . THR A 1 76 ? 11.401 -13.632 12.351 1.00 88.19 76 THR A O 1
ATOM 547 N N . VAL A 1 77 ? 12.304 -11.688 11.656 1.00 88.75 77 VAL A N 1
ATOM 548 C CA . VAL A 1 77 ? 12.310 -11.982 10.223 1.00 88.75 77 VAL A CA 1
ATOM 549 C C . VAL A 1 77 ? 13.751 -11.837 9.757 1.00 88.75 77 VAL A C 1
ATOM 551 O O . VAL A 1 77 ? 14.382 -10.806 9.986 1.00 88.75 77 VAL A O 1
ATOM 554 N N . THR A 1 78 ? 14.305 -12.890 9.161 1.00 90.81 78 THR A N 1
ATOM 555 C CA . THR A 1 78 ? 15.702 -12.900 8.703 1.00 90.81 78 THR A CA 1
ATOM 556 C C . THR A 1 78 ? 15.792 -13.365 7.264 1.00 90.81 78 THR A C 1
ATOM 558 O O . THR A 1 78 ? 14.935 -14.107 6.791 1.00 90.81 78 THR A O 1
ATOM 561 N N . VAL A 1 79 ? 16.841 -12.938 6.565 1.00 93.12 79 VAL A N 1
ATOM 562 C CA . VAL A 1 79 ? 17.146 -13.457 5.233 1.00 93.12 79 VAL A CA 1
ATOM 563 C C . VAL A 1 79 ? 18.073 -14.655 5.390 1.00 93.12 79 VAL A C 1
ATOM 565 O O . VAL A 1 79 ? 19.159 -14.531 5.953 1.00 93.12 79 VAL A O 1
ATOM 568 N N . THR A 1 80 ? 17.636 -15.809 4.903 1.00 92.62 80 THR A N 1
ATOM 569 C CA . THR A 1 80 ? 18.386 -17.071 4.943 1.00 92.62 80 THR A CA 1
ATOM 570 C C . THR A 1 80 ? 18.601 -17.604 3.528 1.00 92.62 80 THR A C 1
ATOM 572 O O . THR A 1 80 ? 17.977 -17.112 2.590 1.00 92.62 80 THR A O 1
ATOM 575 N N . GLY A 1 81 ? 19.485 -18.593 3.368 1.00 91.19 81 GLY A N 1
ATOM 576 C CA . GLY A 1 81 ? 19.819 -19.174 2.064 1.00 91.19 81 GLY A CA 1
ATOM 577 C C . GLY A 1 81 ? 20.735 -18.293 1.205 1.00 91.19 81 GLY A C 1
ATOM 578 O O . GLY A 1 81 ? 21.079 -17.168 1.567 1.00 91.19 81 GLY A O 1
ATOM 579 N N . GLU A 1 82 ? 21.138 -18.821 0.050 1.00 88.00 82 GLU A N 1
ATOM 580 C CA . GLU A 1 82 ? 21.986 -18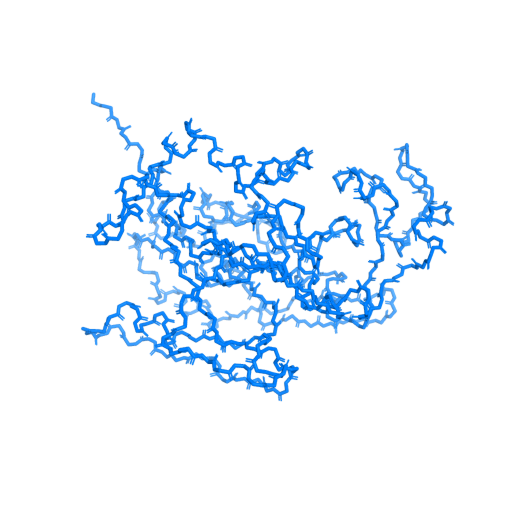.139 -0.932 1.00 88.00 82 GLU A CA 1
ATOM 581 C C . GLU A 1 82 ? 21.466 -18.384 -2.353 1.00 88.00 82 GLU A C 1
ATOM 583 O O . GLU A 1 82 ? 20.740 -19.344 -2.609 1.00 88.00 82 GLU A O 1
ATOM 588 N N . GLY A 1 83 ? 21.845 -17.518 -3.297 1.00 83.81 83 GLY A N 1
ATOM 589 C CA . GLY A 1 83 ? 21.442 -17.656 -4.697 1.00 83.81 83 GLY A CA 1
ATOM 590 C C . GLY A 1 83 ? 19.920 -17.746 -4.858 1.00 83.81 83 GLY A C 1
ATOM 591 O O . GLY A 1 83 ? 19.198 -16.849 -4.425 1.00 83.81 83 GLY A O 1
ATOM 592 N N . LEU A 1 84 ? 19.449 -18.828 -5.485 1.00 80.31 84 LEU A N 1
ATOM 593 C CA . LEU A 1 84 ? 18.024 -19.086 -5.728 1.00 80.31 84 LEU A CA 1
ATOM 594 C C . LEU A 1 84 ? 17.255 -19.532 -4.474 1.00 80.31 84 LEU A C 1
ATOM 596 O O . LEU A 1 84 ? 16.037 -19.391 -4.447 1.00 80.31 84 LEU A O 1
ATOM 600 N N . ASP A 1 85 ? 17.949 -20.017 -3.441 1.00 86.75 85 ASP A N 1
ATOM 601 C CA . ASP A 1 85 ? 17.335 -20.462 -2.182 1.00 86.75 85 ASP A CA 1
ATOM 602 C C . ASP A 1 85 ? 17.207 -19.317 -1.164 1.00 86.75 85 ASP A C 1
ATOM 604 O O . ASP A 1 85 ? 16.752 -19.520 -0.036 1.00 86.75 85 ASP A O 1
ATOM 608 N N . ARG A 1 86 ? 17.640 -18.104 -1.534 1.00 93.38 86 ARG A N 1
ATOM 609 C CA . ARG A 1 86 ? 17.610 -16.941 -0.649 1.00 93.38 86 ARG A CA 1
ATOM 610 C C . ARG A 1 86 ? 16.172 -16.493 -0.390 1.00 93.38 86 ARG A C 1
ATOM 612 O O . ARG A 1 86 ? 15.455 -16.139 -1.328 1.00 93.38 86 ARG A O 1
ATOM 619 N N . ALA A 1 87 ? 15.781 -16.425 0.880 1.00 95.06 87 ALA A N 1
ATOM 620 C CA . ALA A 1 87 ? 14.424 -16.080 1.283 1.00 95.06 87 ALA A CA 1
ATOM 621 C C . ALA A 1 87 ? 14.357 -15.318 2.616 1.00 95.06 87 ALA A C 1
ATOM 623 O O . ALA A 1 87 ? 15.149 -15.566 3.527 1.00 95.06 87 ALA A O 1
ATOM 624 N N . SER A 1 88 ? 13.369 -14.433 2.742 1.00 94.75 88 SER A N 1
ATOM 625 C CA . SER A 1 88 ? 12.846 -13.963 4.022 1.00 94.75 88 SER A CA 1
ATOM 626 C C . SER A 1 88 ? 12.202 -15.139 4.749 1.00 94.75 88 SER A C 1
ATOM 628 O O . SER A 1 88 ? 11.451 -15.915 4.153 1.00 94.75 88 SER A O 1
ATOM 630 N N . VAL A 1 89 ? 12.511 -15.283 6.033 1.00 94.31 89 VAL A N 1
ATOM 631 C CA . VAL A 1 89 ? 11.965 -16.327 6.896 1.00 94.31 89 VAL A CA 1
ATOM 632 C C . VAL A 1 89 ? 11.615 -15.724 8.251 1.00 94.31 89 VAL A C 1
ATOM 634 O O . VAL A 1 89 ? 12.491 -15.314 9.019 1.00 94.31 89 VAL A O 1
ATOM 637 N N . ALA A 1 90 ? 10.319 -15.709 8.546 1.00 92.75 90 ALA A N 1
ATOM 638 C CA . ALA A 1 90 ? 9.769 -15.408 9.857 1.00 92.75 90 ALA A CA 1
ATOM 639 C C . ALA A 1 90 ? 9.988 -16.584 10.826 1.00 92.75 90 ALA A C 1
ATOM 641 O O . ALA A 1 90 ? 9.636 -17.726 10.527 1.00 92.75 90 ALA A O 1
ATOM 642 N N . THR A 1 91 ? 10.564 -16.321 12.003 1.00 91.50 91 THR A N 1
ATOM 643 C CA . THR A 1 91 ? 10.879 -17.354 13.005 1.00 91.50 91 THR A CA 1
ATOM 644 C C . THR A 1 91 ? 10.524 -16.930 14.429 1.00 91.50 91 THR A C 1
ATOM 646 O O . THR A 1 91 ? 10.428 -15.744 14.754 1.00 91.50 91 THR A O 1
ATOM 649 N N . GLY A 1 92 ? 10.338 -17.928 15.300 1.00 94.25 92 GLY A N 1
ATOM 650 C CA . GLY A 1 92 ? 9.987 -17.721 16.706 1.00 94.25 92 GLY A CA 1
ATOM 651 C C . GLY A 1 92 ? 8.569 -17.181 16.905 1.00 94.25 92 GLY A C 1
ATOM 652 O O . GLY A 1 92 ? 7.777 -17.122 15.965 1.00 94.25 92 GLY A O 1
ATOM 653 N N . VAL A 1 93 ? 8.250 -16.811 18.140 1.00 95.62 93 VAL A N 1
ATOM 654 C CA . VAL A 1 93 ? 7.023 -16.100 18.519 1.00 95.62 93 VAL A CA 1
ATOM 655 C C . VAL A 1 93 ? 7.429 -14.959 19.450 1.00 95.62 93 VAL A C 1
ATOM 657 O O . VAL A 1 93 ? 8.240 -15.173 20.351 1.00 95.62 93 VAL A O 1
ATOM 660 N N . ALA A 1 94 ? 6.924 -13.754 19.202 1.00 93.69 94 ALA A N 1
ATOM 661 C CA . ALA A 1 94 ? 7.127 -12.578 20.038 1.00 93.69 94 ALA A CA 1
ATOM 662 C C . ALA A 1 94 ? 6.233 -12.678 21.285 1.00 93.69 94 ALA A C 1
ATOM 664 O O . ALA A 1 94 ? 5.152 -12.098 21.349 1.00 93.69 94 ALA A O 1
ATOM 665 N N . GLU A 1 95 ? 6.657 -13.491 22.255 1.00 95.25 95 GLU A N 1
ATOM 666 C CA . GLU A 1 95 ? 5.900 -13.749 23.490 1.00 95.25 95 GLU A CA 1
ATOM 667 C C . GLU A 1 95 ? 5.681 -12.475 24.323 1.00 95.25 95 GLU A C 1
ATOM 669 O O . GLU A 1 95 ? 4.640 -12.317 24.953 1.00 95.25 95 GLU A O 1
ATOM 674 N N . ASP A 1 96 ? 6.621 -11.530 24.281 1.00 88.44 96 ASP A N 1
ATOM 675 C CA . ASP A 1 96 ? 6.505 -10.225 24.936 1.00 88.44 96 ASP A CA 1
ATOM 676 C C . ASP A 1 96 ? 5.397 -9.358 24.317 1.00 88.44 96 ASP A C 1
ATOM 678 O O . ASP A 1 96 ? 4.668 -8.668 25.031 1.00 88.44 96 ASP A O 1
ATOM 682 N N . LEU A 1 97 ? 5.224 -9.421 22.993 1.00 87.94 97 LEU A N 1
ATOM 683 C CA . LEU A 1 97 ? 4.112 -8.771 22.300 1.00 87.94 97 LEU A CA 1
ATOM 684 C C . LEU A 1 97 ? 2.772 -9.401 22.702 1.00 87.94 97 LEU A C 1
ATOM 686 O O . LEU A 1 97 ? 1.792 -8.691 22.926 1.00 87.94 97 LEU A O 1
ATOM 690 N N . LEU A 1 98 ? 2.739 -10.730 22.830 1.00 91.06 98 LEU A N 1
ATOM 691 C CA . LEU A 1 98 ? 1.553 -11.470 23.262 1.00 91.06 98 LEU A CA 1
ATOM 692 C C . LEU A 1 98 ? 1.155 -11.149 24.708 1.00 91.06 98 LEU A C 1
ATOM 694 O O . LEU A 1 98 ? -0.036 -10.986 24.981 1.00 91.06 98 LEU A O 1
ATOM 698 N N . GLU A 1 99 ? 2.130 -11.032 25.611 1.00 89.19 99 GLU A N 1
ATOM 699 C CA . GLU A 1 99 ? 1.920 -10.620 27.002 1.00 89.19 99 GLU A CA 1
ATOM 700 C C . GLU A 1 99 ? 1.328 -9.204 27.066 1.00 89.19 99 GLU A C 1
ATOM 702 O O . GLU A 1 99 ? 0.265 -9.009 27.655 1.00 89.19 99 GLU A O 1
ATOM 707 N N . ARG A 1 100 ? 1.922 -8.242 26.346 1.00 87.44 100 ARG A N 1
ATOM 708 C CA . ARG A 1 100 ? 1.403 -6.863 26.258 1.00 87.44 100 ARG A CA 1
ATOM 709 C C . ARG A 1 100 ? 0.001 -6.795 25.665 1.00 87.44 100 ARG A C 1
ATOM 711 O O . ARG A 1 100 ? -0.834 -6.044 26.161 1.00 87.44 100 ARG A O 1
ATOM 718 N N . ARG A 1 101 ? -0.294 -7.584 24.625 1.00 88.38 101 ARG A N 1
ATOM 719 C CA . ARG A 1 101 ? -1.649 -7.654 24.058 1.00 88.38 101 ARG A CA 1
ATOM 720 C C . ARG A 1 101 ? -2.661 -8.126 25.105 1.00 88.38 101 ARG A C 1
ATOM 722 O O . ARG A 1 101 ? -3.772 -7.604 25.157 1.00 88.38 101 ARG A O 1
ATOM 729 N N . ALA A 1 102 ? -2.306 -9.127 25.909 1.00 86.12 102 ALA A N 1
ATOM 730 C CA . ALA A 1 102 ? -3.202 -9.658 26.933 1.00 86.12 102 ALA A CA 1
ATOM 731 C C . ALA A 1 102 ? -3.512 -8.625 28.030 1.00 86.12 102 ALA A C 1
ATOM 733 O O . ALA A 1 102 ? -4.627 -8.611 28.546 1.00 86.12 102 ALA A O 1
ATOM 734 N N . GLU A 1 103 ? -2.559 -7.749 28.356 1.00 85.94 103 GLU A N 1
ATOM 735 C CA . GLU A 1 103 ? -2.781 -6.604 29.250 1.00 85.94 103 GLU A CA 1
ATOM 736 C C . GLU A 1 103 ? -3.623 -5.502 28.589 1.00 85.94 103 GLU A C 1
ATOM 738 O O . GLU A 1 103 ? -4.430 -4.859 29.259 1.00 85.94 103 GLU A O 1
ATOM 743 N N . PHE A 1 104 ? -3.460 -5.306 27.276 1.00 84.31 104 PHE A N 1
ATOM 744 C CA . PHE A 1 104 ? -4.160 -4.282 26.499 1.00 84.31 104 PHE A CA 1
ATOM 745 C C . PHE A 1 104 ? -5.658 -4.572 26.311 1.00 84.31 104 PHE A C 1
ATOM 747 O O . PHE A 1 104 ? -6.461 -3.644 26.357 1.00 84.31 104 PHE A O 1
ATOM 754 N N . PHE A 1 105 ? -6.050 -5.838 26.115 1.00 79.81 105 PHE A N 1
ATOM 755 C CA . PHE A 1 105 ? -7.443 -6.223 25.850 1.00 79.81 105 PHE A CA 1
ATOM 756 C C . PHE A 1 105 ? -8.142 -6.854 27.063 1.00 79.81 105 PHE A C 1
ATOM 758 O O . PHE A 1 105 ? -8.127 -8.082 27.215 1.00 79.81 105 PHE A O 1
ATOM 765 N N . PRO A 1 106 ? -8.856 -6.071 27.894 1.00 75.56 106 PRO A N 1
ATOM 766 C CA . PRO A 1 106 ? -9.830 -6.663 28.794 1.00 75.56 106 PRO A CA 1
ATOM 767 C C . PRO A 1 106 ? -10.976 -7.327 27.997 1.00 75.56 106 PRO A C 1
ATOM 769 O O . PRO A 1 106 ? -11.252 -6.944 26.854 1.00 75.56 106 PRO A O 1
ATOM 772 N N . PRO A 1 107 ? -11.677 -8.320 28.576 1.00 80.31 107 PRO A N 1
ATOM 773 C CA . PRO A 1 107 ? -12.835 -8.944 27.936 1.00 80.31 107 PRO A CA 1
ATOM 774 C C . PRO A 1 107 ? -13.927 -7.935 27.557 1.00 80.31 107 PRO A C 1
ATOM 776 O O . PRO A 1 107 ? -14.177 -6.992 28.306 1.00 80.31 107 PRO A O 1
ATOM 779 N N . PHE A 1 108 ? -14.619 -8.184 26.441 1.00 74.69 108 PHE A N 1
ATOM 780 C CA . PHE A 1 108 ? -15.717 -7.356 25.911 1.00 74.69 108 PHE A CA 1
ATOM 781 C C . PHE A 1 108 ? -15.347 -5.888 25.621 1.00 74.69 108 PHE A C 1
ATOM 783 O O . PHE A 1 108 ? -16.187 -4.996 25.742 1.00 74.69 108 PHE A O 1
ATOM 790 N N . SER A 1 109 ? -14.094 -5.620 25.250 1.00 79.19 109 SER A N 1
ATOM 791 C CA . SER A 1 109 ? -13.646 -4.270 24.888 1.00 79.19 109 SER A CA 1
ATOM 792 C C . SER A 1 109 ? -14.212 -3.812 23.544 1.00 79.19 109 SER A C 1
ATOM 794 O O . SER A 1 109 ? -14.173 -4.564 22.567 1.00 79.19 109 SER A O 1
ATOM 796 N N . SER A 1 110 ? -14.660 -2.556 23.491 1.00 85.12 110 SER A N 1
ATOM 797 C CA . SER A 1 110 ? -14.748 -1.796 22.241 1.00 85.12 110 SER A CA 1
ATOM 798 C C . SER A 1 110 ? -13.351 -1.313 21.868 1.00 85.12 110 SER A C 1
ATOM 800 O O . SER A 1 110 ? -12.606 -0.868 22.741 1.00 85.12 110 SER A O 1
ATOM 802 N N . LEU A 1 111 ? -13.002 -1.398 20.589 1.00 85.38 111 LEU A N 1
ATOM 803 C CA . LEU A 1 111 ? -11.694 -1.015 20.076 1.00 85.38 111 LEU A CA 1
ATOM 804 C C . LEU A 1 111 ? -11.851 0.070 19.015 1.00 85.38 111 LEU A C 1
ATOM 806 O O . LEU A 1 111 ? -12.559 -0.122 18.031 1.00 85.38 111 LEU A O 1
ATOM 810 N N . THR A 1 112 ? -11.113 1.162 19.181 1.00 85.44 112 THR A N 1
ATOM 811 C CA . THR A 1 112 ? -10.873 2.132 18.113 1.00 85.44 112 THR A CA 1
ATOM 812 C C . THR A 1 112 ? -9.416 2.013 17.691 1.00 85.44 112 THR A C 1
ATOM 814 O O . THR A 1 112 ? -8.513 2.204 18.505 1.00 85.44 112 THR A O 1
ATOM 817 N N . VAL A 1 113 ? -9.191 1.672 16.427 1.00 85.06 113 VAL A N 1
ATOM 818 C CA . VAL A 1 113 ? -7.875 1.676 15.794 1.00 85.06 113 VAL A CA 1
ATOM 819 C C . VAL A 1 113 ? -7.725 2.995 15.056 1.00 85.06 113 VAL A C 1
ATOM 821 O O . VAL A 1 113 ? -8.534 3.303 14.186 1.00 85.06 113 VAL A O 1
ATOM 824 N N . ILE A 1 114 ? -6.694 3.761 15.397 1.00 83.69 114 ILE A N 1
ATOM 825 C CA . ILE A 1 114 ? -6.329 4.981 14.678 1.00 83.69 114 ILE A CA 1
ATOM 826 C C . ILE A 1 114 ? -5.047 4.678 13.914 1.00 83.69 114 ILE A C 1
ATOM 828 O O . ILE A 1 114 ? -4.016 4.406 14.525 1.00 83.69 114 ILE A O 1
ATOM 832 N N . ILE A 1 115 ? -5.132 4.691 12.589 1.00 81.69 115 ILE A N 1
ATOM 833 C CA . ILE A 1 115 ? -3.978 4.608 11.700 1.00 81.69 115 ILE A CA 1
ATOM 834 C C . ILE A 1 115 ? -3.685 6.029 11.248 1.00 81.69 115 ILE A C 1
ATOM 836 O O . ILE A 1 115 ? -4.525 6.627 10.589 1.00 81.69 115 ILE A O 1
ATOM 840 N N . ALA A 1 116 ? -2.529 6.564 11.621 1.00 78.50 116 ALA A N 1
ATOM 841 C CA . ALA A 1 116 ? -2.053 7.866 11.178 1.00 78.50 116 ALA A CA 1
ATOM 842 C C . ALA A 1 116 ? -0.765 7.654 10.385 1.00 78.50 116 ALA A C 1
ATOM 844 O O . ALA A 1 116 ? 0.167 7.061 10.921 1.00 78.50 116 ALA A O 1
ATOM 845 N N . THR A 1 117 ? -0.759 8.067 9.123 1.00 78.12 117 THR A N 1
ATOM 846 C CA . THR A 1 117 ? 0.348 7.861 8.185 1.00 78.12 117 THR A CA 1
ATOM 847 C C . THR A 1 117 ? 0.335 8.967 7.137 1.00 78.12 117 THR A C 1
ATOM 849 O O . THR A 1 117 ? -0.734 9.428 6.725 1.00 78.12 117 THR A O 1
ATOM 852 N N . ASP A 1 118 ? 1.507 9.417 6.720 1.00 75.00 118 ASP A N 1
ATOM 853 C CA . ASP A 1 118 ? 1.700 10.315 5.584 1.00 75.00 118 ASP A CA 1
ATOM 854 C C . ASP A 1 118 ? 2.313 9.606 4.362 1.00 75.00 118 ASP A C 1
ATOM 856 O O . ASP A 1 118 ? 2.513 10.238 3.327 1.00 75.00 118 ASP A O 1
ATOM 860 N N . GLU A 1 119 ? 2.502 8.286 4.446 1.00 79.62 119 GLU A N 1
ATOM 861 C CA . GLU A 1 119 ? 3.091 7.433 3.414 1.00 79.62 119 GLU A CA 1
ATOM 862 C C . GLU A 1 119 ? 2.126 6.318 2.969 1.00 79.62 119 GLU A C 1
ATOM 864 O O . GLU A 1 119 ? 1.090 6.037 3.584 1.00 79.62 119 GLU A O 1
ATOM 869 N N . ASP A 1 120 ? 2.476 5.644 1.874 1.00 81.94 120 ASP A N 1
ATOM 870 C CA . ASP A 1 120 ? 1.765 4.440 1.447 1.00 81.94 120 ASP A CA 1
ATOM 871 C C . ASP A 1 120 ? 2.067 3.259 2.386 1.00 81.94 120 ASP A C 1
ATOM 873 O O . ASP A 1 120 ? 3.206 3.048 2.818 1.00 81.94 120 ASP A O 1
ATOM 877 N N . ASP A 1 121 ? 1.063 2.408 2.646 1.00 87.56 121 ASP A N 1
ATOM 878 C CA . ASP A 1 121 ? 1.305 1.170 3.388 1.00 87.56 121 ASP A CA 1
ATOM 879 C C . ASP A 1 121 ? 2.245 0.248 2.599 1.00 87.56 121 ASP A C 1
ATOM 881 O O . ASP A 1 121 ? 1.984 -0.202 1.483 1.00 87.56 121 ASP A O 1
ATOM 885 N N . CYS A 1 122 ? 3.350 -0.074 3.246 1.00 89.31 122 CYS A N 1
ATOM 886 C CA . CYS A 1 122 ? 4.384 -0.980 2.813 1.00 89.31 122 CYS A CA 1
ATOM 887 C C . CYS A 1 122 ? 4.511 -2.166 3.770 1.00 89.31 122 CYS A C 1
ATOM 889 O O . CYS A 1 122 ? 5.599 -2.520 4.238 1.00 89.31 122 CYS A O 1
ATOM 891 N N . SER A 1 123 ? 3.387 -2.829 4.045 1.00 91.44 123 SER A N 1
ATOM 892 C CA . SER A 1 123 ? 3.336 -4.080 4.802 1.00 91.44 123 SER A CA 1
ATOM 893 C C . SER A 1 123 ? 3.947 -5.251 4.020 1.00 91.44 123 SER A C 1
ATOM 895 O O . SER A 1 123 ? 3.255 -6.161 3.562 1.00 91.44 123 SER A O 1
ATOM 897 N N . VAL A 1 124 ? 5.272 -5.227 3.843 1.00 92.06 124 VAL A N 1
ATOM 898 C CA . VAL A 1 124 ? 6.045 -6.217 3.083 1.00 92.06 124 VAL A CA 1
ATOM 899 C C . VAL A 1 124 ? 5.897 -7.613 3.691 1.00 92.06 124 VAL A C 1
ATOM 901 O O . VAL A 1 124 ? 5.988 -7.810 4.904 1.00 92.06 124 VAL A O 1
ATOM 904 N N . LEU A 1 125 ? 5.735 -8.609 2.822 1.00 93.62 125 LEU A N 1
ATOM 905 C CA . LEU A 1 125 ? 5.711 -10.020 3.179 1.00 93.62 125 LEU A CA 1
ATOM 906 C C . LEU A 1 125 ? 6.970 -10.406 3.968 1.00 93.62 125 LEU A C 1
ATOM 908 O O . LEU A 1 125 ? 8.105 -10.122 3.590 1.00 93.62 125 LEU A O 1
ATOM 912 N N . ASP A 1 126 ? 6.787 -11.175 5.032 1.00 91.81 126 ASP A N 1
ATOM 913 C CA . ASP A 1 126 ? 7.880 -11.674 5.870 1.00 91.81 126 ASP A CA 1
ATOM 914 C C . ASP A 1 126 ? 8.438 -13.035 5.411 1.00 91.81 126 ASP A C 1
ATOM 916 O O . ASP A 1 126 ? 9.153 -13.722 6.150 1.00 91.81 126 ASP A O 1
ATOM 920 N N . SER A 1 127 ? 8.122 -13.434 4.177 1.00 93.12 127 SER A N 1
ATOM 921 C CA . SER A 1 127 ? 8.441 -14.749 3.625 1.00 93.12 127 SER A CA 1
ATOM 922 C C . SER A 1 127 ? 8.869 -14.697 2.155 1.00 93.12 127 SER A C 1
ATOM 924 O O . SER A 1 127 ? 8.645 -13.716 1.443 1.00 93.12 127 SER A O 1
ATOM 926 N N . GLY A 1 128 ? 9.504 -15.773 1.688 1.00 93.50 128 GLY A N 1
ATOM 927 C CA . GLY A 1 128 ? 9.849 -15.942 0.277 1.00 93.50 128 GLY A CA 1
ATOM 928 C C . GLY A 1 128 ? 10.862 -14.907 -0.208 1.00 93.50 128 GLY A C 1
ATOM 929 O O . GLY A 1 128 ? 11.805 -14.562 0.492 1.00 93.50 128 GLY A O 1
ATOM 930 N N . ASP A 1 129 ? 10.696 -14.400 -1.420 1.00 93.44 129 ASP A N 1
ATOM 931 C CA . ASP A 1 129 ? 11.638 -13.477 -2.057 1.00 93.44 129 ASP A CA 1
ATOM 932 C C . ASP A 1 129 ? 11.422 -11.995 -1.691 1.00 93.44 129 ASP A C 1
ATOM 934 O O . ASP A 1 129 ? 12.045 -11.122 -2.290 1.00 93.44 129 ASP A O 1
ATOM 938 N N . ALA A 1 130 ? 10.595 -11.693 -0.686 1.00 92.88 130 ALA A N 1
ATOM 939 C CA . ALA A 1 130 ? 10.272 -10.326 -0.272 1.00 92.88 130 ALA A CA 1
ATOM 940 C C . ALA A 1 130 ? 11.471 -9.514 0.250 1.00 92.88 130 ALA A C 1
ATOM 942 O O . ALA A 1 130 ? 11.456 -8.286 0.207 1.00 92.88 130 ALA A O 1
ATOM 943 N N . TRP A 1 131 ? 12.569 -10.178 0.634 1.00 91.25 131 TRP A N 1
ATOM 944 C CA . TRP A 1 131 ? 13.852 -9.528 0.935 1.00 91.25 131 TRP A CA 1
ATOM 945 C C . TRP A 1 131 ? 14.361 -8.640 -0.210 1.00 91.25 131 TRP A C 1
ATOM 947 O O . TRP A 1 131 ? 15.168 -7.739 0.026 1.00 91.25 131 TRP A O 1
ATOM 957 N N . ARG A 1 132 ? 13.893 -8.880 -1.443 1.00 91.06 132 ARG A N 1
ATOM 958 C CA . ARG A 1 132 ? 14.237 -8.084 -2.623 1.00 91.06 132 ARG A CA 1
ATOM 959 C C . ARG A 1 132 ? 13.777 -6.631 -2.527 1.00 91.06 132 ARG A C 1
ATOM 961 O O . ARG A 1 132 ? 14.411 -5.755 -3.109 1.00 91.06 132 ARG A O 1
ATOM 968 N N . MET A 1 133 ? 12.746 -6.348 -1.7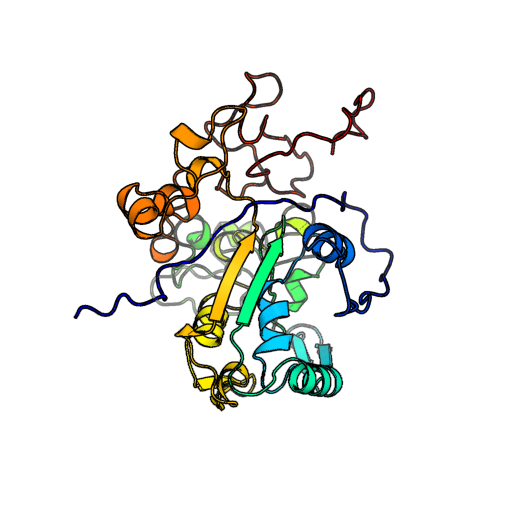31 1.00 89.88 133 MET A N 1
ATOM 969 C CA . MET A 1 133 ? 12.300 -4.976 -1.466 1.00 89.88 133 MET A CA 1
ATOM 970 C C . MET A 1 133 ? 13.411 -4.117 -0.853 1.00 89.88 133 MET A C 1
ATOM 972 O O . MET A 1 133 ? 13.516 -2.938 -1.178 1.00 89.88 133 MET A O 1
ATOM 976 N N . GLY A 1 13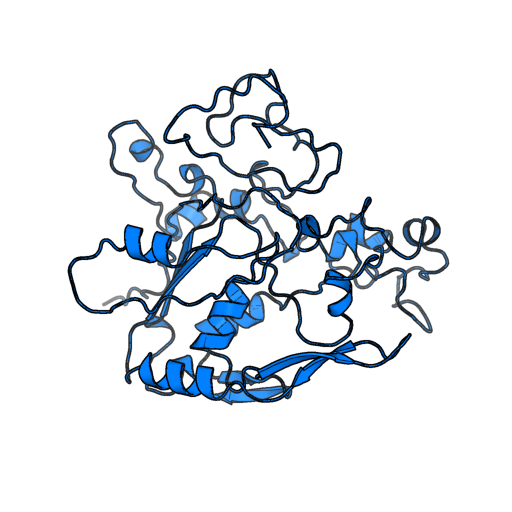4 ? 14.309 -4.725 -0.070 1.00 87.50 134 GLY A N 1
ATOM 977 C CA . GLY A 1 134 ? 15.479 -4.068 0.518 1.00 87.50 134 GLY A CA 1
ATOM 978 C C . GLY A 1 134 ? 16.809 -4.315 -0.207 1.00 87.50 134 GLY A C 1
ATOM 979 O O . GLY A 1 134 ? 17.852 -3.953 0.334 1.00 87.50 134 GLY A O 1
ATOM 980 N N . SER A 1 135 ? 16.834 -4.961 -1.383 1.00 88.62 135 SER A N 1
ATOM 981 C CA . SER A 1 135 ? 18.093 -5.237 -2.101 1.00 88.62 135 SER A CA 1
ATOM 982 C C . SER A 1 135 ? 18.496 -4.147 -3.092 1.00 88.62 135 SER A C 1
ATOM 984 O O . SER A 1 135 ? 17.706 -3.285 -3.459 1.00 88.62 135 SER A O 1
ATOM 986 N N . GLU A 1 136 ? 19.743 -4.197 -3.567 1.00 88.62 136 GLU A N 1
ATOM 987 C CA . GLU A 1 136 ? 20.267 -3.249 -4.563 1.00 88.62 136 GLU A CA 1
ATOM 988 C C . GLU A 1 136 ? 19.439 -3.234 -5.856 1.00 88.62 136 GLU A C 1
ATOM 990 O O . GLU A 1 136 ? 19.193 -2.174 -6.425 1.00 88.62 136 GLU A O 1
ATOM 995 N N . THR A 1 137 ? 18.950 -4.403 -6.274 1.00 92.69 137 THR A N 1
ATOM 996 C CA . THR A 1 137 ? 18.097 -4.564 -7.453 1.00 92.69 137 THR A CA 1
ATOM 997 C C . THR A 1 137 ? 16.763 -5.204 -7.089 1.00 92.69 137 THR A C 1
ATOM 999 O O . THR A 1 137 ? 16.671 -5.929 -6.098 1.00 92.69 137 THR A O 1
ATOM 1002 N N . VAL A 1 138 ? 15.735 -4.951 -7.892 1.00 94.44 138 VAL A N 1
ATOM 1003 C CA . VAL A 1 138 ? 14.392 -5.550 -7.790 1.00 94.44 138 VAL A CA 1
ATOM 1004 C C . VAL A 1 138 ? 13.971 -6.039 -9.181 1.00 94.44 138 VAL A C 1
ATOM 1006 O O . VAL A 1 138 ? 14.428 -5.462 -10.170 1.00 94.44 138 VAL A O 1
ATOM 1009 N N . PRO A 1 139 ? 13.169 -7.108 -9.327 1.00 95.69 139 PRO A N 1
ATOM 1010 C CA . PRO A 1 139 ? 12.772 -7.586 -10.649 1.00 95.69 139 PRO A CA 1
ATOM 1011 C C . PRO A 1 139 ? 12.068 -6.518 -11.481 1.00 95.69 139 PRO A C 1
ATOM 1013 O O . PRO A 1 139 ? 11.313 -5.706 -10.955 1.00 95.69 139 PRO A O 1
ATOM 1016 N N . ARG A 1 140 ? 12.294 -6.539 -12.793 1.00 97.06 140 ARG A N 1
ATOM 1017 C CA . ARG A 1 140 ? 11.476 -5.789 -13.748 1.00 97.06 140 ARG A CA 1
ATOM 1018 C C . ARG A 1 140 ? 10.193 -6.570 -14.039 1.00 97.06 140 ARG A C 1
ATOM 1020 O O . ARG A 1 140 ? 10.209 -7.796 -14.037 1.00 97.06 140 ARG A O 1
ATOM 1027 N N . ALA A 1 141 ? 9.098 -5.881 -14.328 1.00 97.62 141 ALA A N 1
ATOM 1028 C CA . ALA A 1 141 ? 7.870 -6.482 -14.833 1.00 97.62 141 ALA A CA 1
ATOM 1029 C C . ALA A 1 141 ? 7.923 -6.806 -16.337 1.00 97.62 141 ALA A C 1
ATOM 1031 O O . ALA A 1 141 ? 8.464 -6.037 -17.131 1.00 97.62 141 ALA A O 1
ATOM 1032 N N . ALA A 1 142 ? 7.272 -7.897 -16.744 1.00 97.62 142 ALA A N 1
ATOM 1033 C CA . ALA A 1 142 ? 6.985 -8.174 -18.151 1.00 97.62 142 ALA A CA 1
ATOM 1034 C C . ALA A 1 142 ? 6.050 -7.114 -18.769 1.00 97.62 142 ALA A C 1
ATOM 1036 O O . ALA A 1 142 ? 5.256 -6.479 -18.072 1.00 97.62 142 ALA A O 1
ATOM 1037 N N . SER A 1 143 ? 6.069 -6.984 -20.097 1.00 97.12 143 SER A N 1
ATOM 1038 C CA . SER A 1 143 ? 5.337 -5.948 -20.847 1.00 97.12 143 SER A CA 1
ATOM 1039 C C . SER A 1 143 ? 3.829 -5.940 -20.564 1.00 97.12 143 SER A C 1
ATOM 1041 O O . SER A 1 143 ? 3.214 -4.877 -20.519 1.00 97.12 143 SER A O 1
ATOM 1043 N N . ALA A 1 144 ? 3.230 -7.112 -20.321 1.00 96.12 144 ALA A N 1
ATOM 1044 C CA . ALA A 1 144 ? 1.807 -7.240 -19.993 1.00 96.12 144 ALA A CA 1
ATOM 1045 C C . ALA A 1 144 ? 1.402 -6.465 -18.723 1.00 96.12 144 ALA A C 1
ATOM 1047 O O . ALA A 1 144 ? 0.280 -5.971 -18.634 1.00 96.12 144 ALA A O 1
ATOM 1048 N N . CYS A 1 145 ? 2.315 -6.307 -17.760 1.00 96.44 145 CYS A N 1
ATOM 1049 C CA . CYS A 1 145 ? 2.037 -5.615 -16.504 1.00 96.44 145 CYS A CA 1
ATOM 1050 C C . CYS A 1 145 ? 1.748 -4.123 -16.670 1.00 96.44 145 CYS A C 1
ATOM 1052 O O . CYS A 1 145 ? 1.110 -3.536 -15.802 1.00 96.44 145 CYS A O 1
ATOM 1054 N N . ALA A 1 146 ? 2.218 -3.505 -17.759 1.00 93.88 146 ALA A N 1
ATOM 1055 C CA . ALA A 1 146 ? 2.036 -2.077 -17.995 1.00 93.88 146 ALA A CA 1
ATOM 1056 C C . ALA A 1 146 ? 0.560 -1.701 -18.204 1.00 93.88 146 ALA A C 1
ATOM 1058 O O . ALA A 1 146 ? 0.154 -0.602 -17.833 1.00 93.88 146 ALA A O 1
ATOM 1059 N N . THR A 1 147 ? -0.228 -2.606 -18.790 1.00 90.62 147 THR A N 1
ATOM 1060 C CA . THR A 1 147 ? -1.641 -2.376 -19.129 1.00 90.62 147 THR A CA 1
ATOM 1061 C C . THR A 1 147 ? -2.593 -3.281 -18.357 1.00 90.62 147 THR A C 1
ATOM 1063 O O . THR A 1 147 ? -3.707 -2.866 -18.058 1.00 90.62 147 THR A O 1
ATOM 1066 N N . GLU A 1 148 ? -2.167 -4.500 -18.018 1.00 91.69 148 GLU A N 1
ATOM 1067 C CA . GLU A 1 148 ? -2.984 -5.495 -17.318 1.00 91.69 148 GLU A CA 1
ATOM 1068 C C . GLU A 1 148 ? -2.214 -6.107 -16.130 1.00 91.69 148 GLU A C 1
ATOM 1070 O O . GLU A 1 148 ? -1.832 -7.281 -16.162 1.00 91.69 148 GLU A O 1
ATOM 1075 N N . PRO A 1 149 ? -1.971 -5.342 -15.049 1.00 91.94 149 PRO A N 1
ATOM 1076 C CA . PRO A 1 149 ? -1.206 -5.809 -13.888 1.00 91.94 149 PRO A CA 1
ATOM 1077 C C . PRO A 1 149 ? -1.846 -7.003 -13.156 1.00 91.94 149 PRO A C 1
ATOM 1079 O O . PRO A 1 149 ? -1.145 -7.755 -12.479 1.00 91.94 149 PRO A O 1
ATOM 1082 N N . ASN A 1 150 ? -3.155 -7.215 -13.334 1.00 89.62 150 ASN A N 1
ATOM 1083 C CA . ASN A 1 150 ? -3.899 -8.346 -12.769 1.00 89.62 150 ASN A CA 1
ATOM 1084 C C . ASN A 1 150 ? -3.917 -9.588 -13.687 1.00 89.62 150 ASN A C 1
ATOM 1086 O O . ASN A 1 150 ? -4.434 -10.635 -13.299 1.00 89.62 150 ASN A O 1
ATOM 1090 N N . SER A 1 151 ? -3.362 -9.501 -14.902 1.00 91.94 151 SER A N 1
ATOM 1091 C CA . SER A 1 151 ? -3.302 -10.625 -15.843 1.00 91.94 151 SER A CA 1
ATOM 1092 C C . SER A 1 151 ? -2.303 -11.688 -15.389 1.00 91.94 151 SER A C 1
ATOM 1094 O O . SER A 1 151 ? -1.231 -11.374 -14.875 1.00 91.94 151 SER A O 1
ATOM 1096 N N . ALA A 1 152 ? -2.585 -12.961 -15.685 1.00 93.69 152 ALA A N 1
ATOM 1097 C CA . ALA A 1 152 ? -1.631 -14.057 -15.483 1.00 93.69 152 ALA A CA 1
ATOM 1098 C C . ALA A 1 152 ? -0.328 -13.875 -16.289 1.00 93.69 152 ALA A C 1
ATOM 1100 O O . ALA A 1 152 ? 0.698 -14.473 -15.960 1.00 93.69 152 ALA A O 1
ATOM 1101 N N . CYS A 1 153 ? -0.353 -13.047 -17.340 1.00 95.81 153 CYS A N 1
ATOM 1102 C CA . CYS A 1 153 ? 0.836 -12.716 -18.117 1.00 95.81 153 CYS A CA 1
ATOM 1103 C C . CYS A 1 153 ? 1.727 -11.678 -17.434 1.00 95.81 153 CYS A C 1
ATOM 1105 O O . CYS A 1 153 ? 2.914 -11.613 -17.775 1.00 95.81 153 CYS A O 1
ATOM 1107 N N . CYS A 1 154 ? 1.192 -10.917 -16.471 1.00 96.69 154 CYS A N 1
ATOM 1108 C CA . CYS A 1 154 ? 1.974 -10.007 -15.656 1.00 96.69 154 CYS A CA 1
ATOM 1109 C C . CYS A 1 154 ? 2.818 -10.795 -14.648 1.00 96.69 154 CYS A C 1
ATOM 1111 O O . CYS A 1 154 ? 2.305 -11.395 -13.704 1.00 96.69 154 CYS A O 1
ATOM 1113 N N . ARG A 1 155 ? 4.128 -10.842 -14.902 1.00 96.75 155 ARG A N 1
ATOM 1114 C CA . ARG A 1 155 ? 5.091 -11.671 -14.170 1.00 96.75 155 ARG A CA 1
ATOM 1115 C C . ARG A 1 155 ? 6.422 -10.932 -14.018 1.00 96.75 155 ARG A C 1
ATOM 1117 O O . ARG A 1 155 ? 6.743 -10.107 -14.881 1.00 96.75 155 ARG A O 1
ATOM 1124 N N . PRO A 1 156 ? 7.216 -11.242 -12.979 1.00 96.88 156 PRO A N 1
ATOM 1125 C CA . PRO A 1 156 ? 8.584 -10.748 -12.861 1.00 96.88 156 PRO A CA 1
ATOM 1126 C C . PRO A 1 156 ? 9.462 -11.318 -13.978 1.00 96.88 156 PRO A C 1
ATOM 1128 O O . PRO A 1 156 ? 9.382 -12.506 -14.286 1.00 96.88 156 PRO A O 1
ATOM 1131 N N . CYS A 1 157 ? 10.329 -10.502 -14.567 1.00 96.62 157 CYS A N 1
ATOM 1132 C CA . CYS A 1 157 ? 11.222 -10.909 -15.651 1.00 96.62 157 CYS A CA 1
ATOM 1133 C C . CYS A 1 157 ? 12.263 -11.947 -15.221 1.00 96.62 157 CYS A C 1
ATOM 1135 O O . CYS A 1 157 ? 12.682 -12.768 -16.037 1.00 96.62 157 CYS A O 1
ATOM 1137 N N . ASP A 1 158 ? 12.664 -11.944 -13.948 1.00 93.06 158 ASP A N 1
ATOM 1138 C CA . ASP A 1 158 ? 13.599 -12.922 -13.389 1.00 93.06 158 ASP A CA 1
ATOM 1139 C C . ASP A 1 158 ? 12.918 -14.215 -12.902 1.00 93.06 158 ASP A C 1
ATOM 1141 O O . ASP A 1 158 ? 13.590 -15.116 -12.387 1.00 93.06 158 ASP A O 1
ATOM 1145 N N . LEU A 1 159 ? 11.599 -14.346 -13.099 1.00 93.56 159 LEU A N 1
ATOM 1146 C CA . LEU A 1 159 ? 10.866 -15.561 -12.777 1.00 93.56 159 LEU A CA 1
ATOM 1147 C C . LEU A 1 159 ? 11.402 -16.731 -13.610 1.00 93.56 159 LEU A C 1
ATOM 1149 O O . LEU A 1 159 ? 11.387 -16.732 -14.843 1.00 93.56 159 LEU A O 1
ATOM 1153 N N . THR A 1 160 ? 11.846 -17.777 -12.918 1.00 89.25 160 THR A N 1
ATOM 1154 C CA . THR A 1 160 ? 12.243 -19.025 -13.569 1.00 89.25 160 THR A CA 1
ATOM 1155 C C . THR A 1 160 ? 11.000 -19.845 -13.895 1.00 89.25 160 THR A C 1
ATOM 1157 O O . THR A 1 160 ? 10.362 -20.396 -13.001 1.00 89.25 160 THR A O 1
ATOM 1160 N N . GLU A 1 161 ? 10.678 -19.957 -15.182 1.00 87.19 161 GLU A N 1
ATOM 1161 C CA . GLU A 1 161 ? 9.545 -20.742 -15.675 1.00 87.19 161 GLU A CA 1
ATOM 1162 C C . GLU A 1 161 ? 9.975 -21.823 -16.673 1.00 87.19 161 GLU A C 1
ATOM 1164 O O . GLU A 1 161 ? 10.883 -21.629 -17.485 1.00 87.19 161 GLU A O 1
ATOM 1169 N N . SER A 1 162 ? 9.316 -22.983 -16.616 1.00 88.44 162 SER A N 1
ATOM 1170 C CA . SER A 1 162 ? 9.501 -24.062 -17.596 1.00 88.44 162 SER A CA 1
ATOM 1171 C C . SER A 1 162 ? 8.734 -23.793 -18.896 1.00 88.44 162 SER A C 1
ATOM 1173 O O . SER A 1 162 ? 9.216 -24.136 -19.975 1.00 88.44 162 SER A O 1
ATOM 1175 N N . ALA A 1 163 ? 7.566 -23.158 -18.792 1.00 92.38 163 ALA A N 1
ATOM 1176 C CA . ALA A 1 163 ? 6.754 -22.649 -19.890 1.00 92.38 163 ALA A CA 1
ATOM 1177 C C . ALA A 1 163 ? 5.897 -21.470 -19.385 1.00 92.38 163 ALA A C 1
ATOM 1179 O O . ALA A 1 163 ? 5.529 -21.474 -18.207 1.00 92.38 163 ALA A O 1
ATOM 1180 N N . PRO A 1 164 ? 5.567 -20.485 -20.242 1.00 95.00 164 PRO A N 1
ATOM 1181 C CA . PRO A 1 164 ? 4.660 -19.409 -19.860 1.00 95.00 164 PRO A CA 1
ATOM 1182 C C . PRO A 1 164 ? 3.234 -19.942 -19.621 1.00 95.00 164 PRO A C 1
ATOM 1184 O O . PRO A 1 164 ? 2.865 -20.968 -20.207 1.00 95.00 164 PRO A O 1
ATOM 1187 N N . PRO A 1 165 ? 2.409 -19.252 -18.806 1.00 94.88 165 PRO A N 1
ATOM 1188 C CA . PRO A 1 165 ? 0.983 -19.553 -18.696 1.00 94.88 165 PRO A CA 1
ATOM 1189 C C . PRO A 1 165 ? 0.279 -19.515 -20.060 1.00 94.88 165 PRO A C 1
ATOM 1191 O O . PRO A 1 165 ? 0.742 -18.861 -20.999 1.00 94.88 165 PRO A O 1
ATOM 1194 N N . GLU A 1 166 ? -0.853 -20.211 -20.173 1.00 94.06 166 GLU A N 1
ATOM 1195 C CA . GLU A 1 166 ? -1.638 -20.236 -21.409 1.00 94.06 166 GLU A CA 1
ATOM 1196 C C . GLU A 1 166 ? -2.002 -18.812 -21.859 1.00 94.06 166 GLU A C 1
ATOM 1198 O O . GLU A 1 166 ? -2.489 -18.004 -21.073 1.00 94.06 166 GLU A O 1
ATOM 1203 N N . GLY A 1 167 ? -1.729 -18.498 -23.128 1.00 92.69 167 GLY A N 1
ATOM 1204 C CA . GLY A 1 167 ? -1.963 -17.168 -23.698 1.00 92.69 167 GLY A CA 1
ATOM 1205 C C . GLY A 1 167 ? -0.859 -16.136 -23.437 1.00 92.69 167 GLY A C 1
ATOM 1206 O O . GLY A 1 167 ? -0.925 -15.047 -24.001 1.00 92.69 167 GLY A O 1
ATOM 1207 N N . CYS A 1 168 ? 0.179 -16.464 -22.662 1.00 95.75 168 CYS A N 1
ATOM 1208 C CA . CYS A 1 168 ? 1.251 -15.529 -22.324 1.00 95.75 168 CYS A CA 1
ATOM 1209 C C . CYS A 1 168 ? 2.529 -15.745 -23.154 1.00 95.75 168 CYS A C 1
ATOM 1211 O O . CYS A 1 168 ? 2.904 -16.886 -23.442 1.00 95.75 168 CYS A O 1
ATOM 1213 N N . PRO A 1 169 ? 3.257 -14.670 -23.518 1.00 93.56 169 PRO A N 1
ATOM 1214 C CA . PRO A 1 169 ? 4.568 -14.795 -24.150 1.00 93.56 169 PRO A CA 1
ATOM 1215 C C . PRO A 1 169 ? 5.607 -15.348 -23.162 1.00 93.56 169 PRO A C 1
ATOM 1217 O O . PRO A 1 169 ? 5.499 -15.159 -21.952 1.00 93.56 169 PRO A O 1
ATOM 1220 N N . ALA A 1 170 ? 6.651 -16.010 -23.662 1.00 94.94 170 ALA A N 1
ATOM 1221 C CA . ALA A 1 170 ? 7.777 -16.423 -22.823 1.00 94.94 170 ALA A CA 1
ATOM 1222 C C . ALA A 1 170 ? 8.576 -15.200 -22.344 1.00 94.94 170 ALA A C 1
ATOM 1224 O O . ALA A 1 170 ? 8.905 -14.339 -23.161 1.00 94.94 170 ALA A O 1
ATOM 1225 N N . LEU A 1 171 ? 8.970 -15.162 -21.065 1.00 95.88 171 LEU A N 1
ATOM 1226 C CA . LEU A 1 171 ? 9.695 -14.015 -20.485 1.00 95.88 171 LEU A CA 1
ATOM 1227 C C . LEU A 1 171 ? 10.999 -13.681 -21.225 1.00 95.88 171 LEU A C 1
ATOM 1229 O O . LEU A 1 171 ? 11.319 -12.517 -21.432 1.00 95.88 171 LEU A O 1
ATOM 1233 N N . LYS A 1 172 ? 11.722 -14.694 -21.720 1.00 91.69 172 LYS A N 1
ATOM 1234 C CA . LYS A 1 172 ? 12.962 -14.498 -22.498 1.00 91.69 172 LYS A CA 1
ATOM 1235 C C . LYS A 1 172 ? 12.773 -13.727 -23.810 1.00 91.69 172 LYS A C 1
ATOM 1237 O O . LYS A 1 172 ? 13.762 -13.271 -24.373 1.00 91.69 172 LYS A O 1
ATOM 1242 N N . GLY A 1 173 ? 11.550 -13.664 -24.332 1.00 92.00 173 GLY A N 1
ATOM 1243 C CA . GLY A 1 173 ? 11.208 -12.924 -25.547 1.00 92.00 173 GLY A CA 1
ATOM 1244 C C . GLY A 1 173 ? 10.304 -11.719 -25.289 1.00 92.00 173 GLY A C 1
ATOM 1245 O O . GLY A 1 173 ? 9.866 -11.097 -26.253 1.00 92.00 173 GLY A O 1
ATOM 1246 N N . ASP A 1 174 ? 9.995 -11.412 -24.027 1.00 96.56 174 ASP A N 1
ATOM 1247 C CA . ASP A 1 174 ? 9.177 -10.258 -23.667 1.00 96.56 174 ASP A CA 1
ATOM 1248 C C . ASP A 1 174 ? 9.979 -8.952 -23.853 1.00 96.56 174 ASP A C 1
ATOM 1250 O O . ASP A 1 174 ? 11.103 -8.866 -23.350 1.00 96.56 174 ASP A O 1
ATOM 1254 N N . PRO A 1 175 ? 9.441 -7.935 -24.558 1.00 96.75 175 PRO A N 1
ATOM 1255 C CA . PRO A 1 175 ? 10.160 -6.691 -24.833 1.00 96.75 175 PRO A CA 1
ATOM 1256 C C . PRO A 1 175 ? 10.727 -5.995 -23.592 1.00 96.75 175 PRO A C 1
ATOM 1258 O O . PRO A 1 175 ? 11.894 -5.615 -23.605 1.00 96.75 175 PRO A O 1
ATOM 1261 N N . ALA A 1 176 ? 9.950 -5.884 -22.511 1.00 96.12 176 ALA A N 1
ATOM 1262 C CA . ALA A 1 176 ? 10.407 -5.268 -21.269 1.00 96.12 176 ALA A CA 1
ATOM 1263 C C . ALA A 1 176 ? 11.541 -6.078 -20.625 1.00 96.12 176 ALA A C 1
ATOM 1265 O O . ALA A 1 176 ? 12.536 -5.505 -20.190 1.00 96.12 176 ALA A O 1
ATOM 1266 N N . CYS A 1 177 ? 11.451 -7.411 -20.625 1.00 96.56 177 CYS A N 1
ATOM 1267 C CA . CYS A 1 177 ? 12.500 -8.263 -20.055 1.00 96.56 177 CYS A CA 1
ATOM 1268 C C . CYS A 1 177 ? 13.801 -8.266 -20.875 1.00 96.56 177 CYS A C 1
ATOM 1270 O O . CYS A 1 177 ? 14.876 -8.517 -20.327 1.00 96.56 177 CYS A O 1
ATOM 1272 N N . LEU A 1 178 ? 13.734 -7.954 -22.174 1.00 96.19 178 LEU A N 1
ATOM 1273 C CA . LEU A 1 178 ? 14.916 -7.780 -23.026 1.00 96.19 178 LEU A CA 1
ATOM 1274 C C . LEU A 1 178 ? 15.699 -6.493 -22.714 1.00 96.19 178 LEU A C 1
ATOM 1276 O O . LEU A 1 178 ? 16.887 -6.431 -23.031 1.00 96.19 178 LEU A O 1
ATOM 1280 N N . GLU A 1 179 ? 15.081 -5.497 -22.072 1.00 95.38 179 GLU A N 1
ATOM 1281 C CA . GLU A 1 179 ? 15.774 -4.292 -21.582 1.00 95.38 179 GLU A CA 1
ATOM 1282 C C . GLU A 1 179 ? 16.602 -4.560 -20.317 1.00 95.38 179 GLU A C 1
ATOM 1284 O O . GLU A 1 179 ? 17.515 -3.803 -19.991 1.00 95.38 179 GLU A O 1
ATOM 1289 N N . GLY A 1 180 ? 16.300 -5.648 -19.609 1.00 94.56 180 GLY A N 1
ATOM 1290 C CA . GLY A 1 180 ? 16.981 -6.064 -18.391 1.00 94.56 180 GLY A CA 1
ATOM 1291 C C . GLY A 1 180 ? 16.046 -6.841 -17.470 1.00 94.56 180 GLY A C 1
ATOM 1292 O O . GLY A 1 180 ? 14.855 -6.559 -17.392 1.00 94.56 180 GLY A O 1
ATOM 1293 N N . MET A 1 181 ? 16.591 -7.808 -16.732 1.00 94.50 181 MET A N 1
ATOM 1294 C CA . MET A 1 181 ? 15.790 -8.653 -15.832 1.00 94.50 181 MET A CA 1
ATOM 1295 C C . MET A 1 181 ? 15.394 -7.946 -14.530 1.00 94.50 181 MET A C 1
ATOM 1297 O O . MET A 1 181 ? 14.409 -8.318 -13.894 1.00 94.50 181 MET A O 1
ATOM 1301 N N . THR A 1 182 ? 16.154 -6.930 -14.127 1.00 95.50 182 THR A N 1
ATOM 1302 C CA . THR A 1 182 ? 15.974 -6.200 -12.871 1.00 95.50 182 THR A CA 1
ATOM 1303 C C . THR A 1 182 ? 16.098 -4.696 -13.095 1.00 95.50 182 THR A C 1
ATOM 1305 O O . THR A 1 182 ? 16.777 -4.258 -14.025 1.00 95.50 182 THR A O 1
ATOM 1308 N N . PHE A 1 183 ? 15.483 -3.917 -12.213 1.00 95.06 183 PHE A N 1
ATOM 1309 C CA . PHE A 1 183 ? 15.786 -2.508 -11.989 1.00 95.06 183 PHE A CA 1
ATOM 1310 C C . PHE A 1 183 ? 16.879 -2.362 -10.932 1.00 95.06 183 PHE A C 1
ATOM 1312 O O . PHE A 1 183 ? 16.946 -3.162 -9.995 1.00 95.06 183 PHE A O 1
ATOM 1319 N N . ASP A 1 184 ? 17.725 -1.347 -11.082 1.00 90.44 184 ASP A N 1
ATOM 1320 C CA . ASP A 1 184 ? 18.651 -0.904 -10.040 1.00 90.44 184 ASP A CA 1
ATOM 1321 C C . ASP A 1 184 ? 18.004 0.173 -9.148 1.00 90.44 184 ASP A C 1
ATOM 1323 O O . ASP A 1 184 ? 16.820 0.495 -9.277 1.00 90.44 184 ASP A O 1
ATOM 1327 N N . SER A 1 185 ? 18.775 0.735 -8.219 1.00 85.50 185 SER A N 1
ATOM 1328 C CA . SER A 1 185 ? 18.303 1.781 -7.307 1.00 85.50 185 SER A CA 1
ATOM 1329 C C . SER A 1 185 ? 18.020 3.127 -7.979 1.00 85.50 185 SER A C 1
ATOM 1331 O O . SER A 1 185 ? 17.410 3.983 -7.345 1.00 85.50 185 SER A O 1
ATOM 1333 N N . ARG A 1 186 ? 18.437 3.339 -9.232 1.00 87.00 186 ARG A N 1
ATOM 1334 C CA . ARG A 1 186 ? 18.107 4.548 -9.993 1.00 87.00 186 ARG A CA 1
ATOM 1335 C C . ARG A 1 186 ? 16.738 4.417 -10.652 1.00 87.00 186 ARG A C 1
ATOM 1337 O O . ARG A 1 186 ? 15.985 5.384 -10.659 1.00 87.00 186 ARG A O 1
ATOM 1344 N N . ASP A 1 187 ? 16.426 3.249 -11.204 1.00 89.81 187 ASP A N 1
ATOM 1345 C CA . ASP A 1 187 ? 15.131 3.003 -11.853 1.00 89.81 187 ASP A CA 1
ATOM 1346 C C . ASP A 1 187 ? 14.033 2.594 -10.849 1.00 89.81 187 ASP A C 1
ATOM 1348 O O . ASP A 1 187 ? 12.842 2.816 -11.082 1.00 89.81 187 ASP A O 1
ATOM 1352 N N . ALA A 1 188 ? 14.425 2.016 -9.710 1.00 91.38 188 ALA A N 1
ATOM 1353 C CA . ALA A 1 188 ? 13.548 1.696 -8.588 1.00 91.38 188 ALA A CA 1
ATOM 1354 C C . ALA A 1 188 ? 14.204 2.067 -7.240 1.00 91.38 188 ALA A C 1
ATOM 1356 O O . ALA A 1 188 ? 14.647 1.171 -6.497 1.00 91.38 188 ALA A O 1
ATOM 1357 N N . PRO A 1 189 ? 14.268 3.375 -6.910 1.00 89.25 189 PRO A N 1
ATOM 1358 C CA . PRO A 1 189 ? 14.725 3.852 -5.606 1.00 89.25 189 PRO A CA 1
ATOM 1359 C C . PRO A 1 189 ? 13.956 3.183 -4.475 1.00 89.25 189 PRO A C 1
ATOM 1361 O O . PRO A 1 189 ? 12.765 2.928 -4.625 1.00 89.25 189 PRO A O 1
ATOM 1364 N N . LEU A 1 190 ? 14.631 2.903 -3.355 1.00 86.12 190 LEU A N 1
ATOM 1365 C CA . LEU A 1 190 ? 14.046 2.165 -2.227 1.00 86.12 190 LEU A CA 1
ATOM 1366 C C . LEU A 1 190 ? 12.713 2.771 -1.778 1.00 86.12 190 LEU A C 1
ATOM 1368 O O . LEU A 1 190 ? 11.728 2.046 -1.731 1.00 86.12 190 LEU A O 1
ATOM 1372 N N . ASN A 1 191 ? 12.688 4.087 -1.571 1.00 84.00 191 ASN A N 1
ATOM 1373 C CA . ASN A 1 191 ? 11.543 4.834 -1.055 1.00 84.00 191 ASN A CA 1
ATOM 1374 C C . ASN A 1 191 ? 10.260 4.664 -1.888 1.00 84.00 191 ASN A C 1
ATOM 1376 O O . ASN A 1 191 ? 9.162 4.661 -1.366 1.00 84.00 191 ASN A O 1
ATOM 1380 N N . THR A 1 192 ? 10.375 4.446 -3.200 1.00 88.06 192 THR A N 1
ATOM 1381 C CA . THR A 1 192 ? 9.192 4.358 -4.066 1.00 88.06 192 THR A CA 1
ATOM 1382 C C . THR A 1 192 ? 8.763 2.926 -4.334 1.00 88.06 192 THR A C 1
ATOM 1384 O O . THR A 1 192 ? 7.871 2.709 -5.147 1.00 88.06 192 THR A O 1
ATOM 1387 N N . ARG A 1 193 ? 9.399 1.905 -3.740 1.00 90.31 193 ARG A N 1
ATOM 1388 C CA . ARG A 1 193 ? 9.136 0.498 -4.102 1.00 90.31 193 ARG A CA 1
ATOM 1389 C C . ARG A 1 193 ? 7.766 -0.001 -3.664 1.00 90.31 193 ARG A C 1
ATOM 1391 O O . ARG A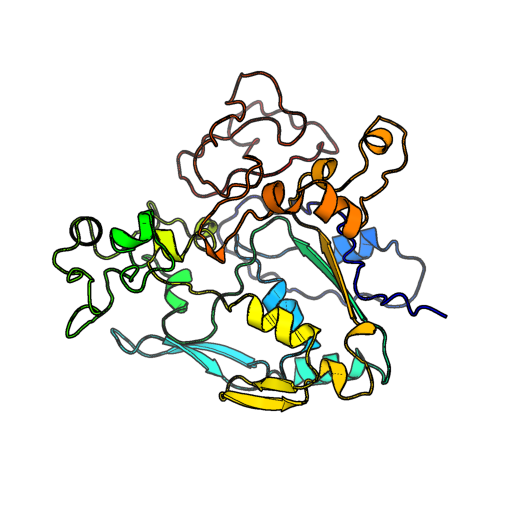 1 193 ? 7.313 -0.985 -4.232 1.00 90.31 193 ARG A O 1
ATOM 1398 N N . CYS A 1 194 ? 7.104 0.641 -2.712 1.00 89.50 194 CYS A N 1
ATOM 1399 C CA . CYS A 1 194 ? 5.814 0.162 -2.209 1.00 89.50 194 CYS A CA 1
ATOM 1400 C C . CYS A 1 194 ? 4.660 0.471 -3.169 1.00 89.50 194 CYS A C 1
ATOM 1402 O O . CYS A 1 194 ? 3.687 -0.271 -3.208 1.00 89.50 194 CYS A O 1
ATOM 1404 N N . TRP A 1 195 ? 4.861 1.436 -4.066 1.00 90.69 195 TRP A N 1
ATOM 1405 C CA . TRP A 1 195 ? 3.910 1.832 -5.093 1.00 90.69 195 TRP A CA 1
ATOM 1406 C C . TRP A 1 195 ? 3.938 0.953 -6.358 1.00 90.69 195 TRP A C 1
ATOM 1408 O O . TRP A 1 195 ? 4.999 0.650 -6.932 1.00 90.69 195 TRP A O 1
ATOM 1418 N N . ALA A 1 196 ? 2.740 0.625 -6.861 1.00 90.06 196 ALA A N 1
ATOM 1419 C CA . ALA A 1 196 ? 2.467 -0.004 -8.161 1.00 90.06 196 ALA A CA 1
ATOM 1420 C C . ALA A 1 196 ? 3.326 -1.247 -8.475 1.00 90.06 196 ALA A C 1
ATOM 1422 O O . ALA A 1 196 ? 3.765 -1.453 -9.616 1.00 90.06 196 ALA A O 1
ATOM 1423 N N . GLN A 1 197 ? 3.556 -2.099 -7.472 1.00 93.12 197 GLN A N 1
ATOM 1424 C CA . GLN A 1 197 ? 4.497 -3.220 -7.558 1.00 93.12 197 GLN A CA 1
ATOM 1425 C C . GLN A 1 197 ? 4.163 -4.224 -8.658 1.00 93.12 197 GLN A C 1
ATOM 1427 O O . GLN A 1 197 ? 5.052 -4.664 -9.380 1.00 93.12 197 GLN A O 1
ATOM 1432 N N . LYS A 1 198 ? 2.885 -4.543 -8.881 1.00 92.62 198 LYS A N 1
ATOM 1433 C CA . LYS A 1 198 ? 2.486 -5.417 -9.994 1.00 92.62 198 LYS A CA 1
ATOM 1434 C C . LYS A 1 198 ? 2.901 -4.841 -11.344 1.00 92.62 198 LYS A C 1
ATOM 1436 O O . LYS A 1 198 ? 3.559 -5.521 -12.125 1.00 92.62 198 LYS A O 1
ATOM 1441 N N . ARG A 1 199 ? 2.591 -3.566 -11.589 1.00 94.56 199 ARG A N 1
ATOM 1442 C CA . ARG A 1 199 ? 2.949 -2.869 -12.831 1.00 94.56 199 ARG A CA 1
ATOM 1443 C C . ARG A 1 199 ? 4.466 -2.779 -13.026 1.00 94.56 199 ARG A C 1
ATOM 1445 O O . ARG A 1 199 ? 4.937 -2.898 -14.151 1.00 94.56 199 ARG A O 1
ATOM 1452 N N . ARG A 1 200 ? 5.220 -2.550 -11.945 1.00 95.19 200 ARG A N 1
ATOM 1453 C CA . ARG A 1 200 ? 6.668 -2.276 -11.991 1.00 95.19 200 ARG A CA 1
ATOM 1454 C C . ARG A 1 200 ? 7.534 -3.526 -11.884 1.00 95.19 200 ARG A C 1
ATOM 1456 O O . ARG A 1 200 ? 8.503 -3.656 -12.622 1.00 95.19 200 ARG A O 1
ATOM 1463 N N . PHE A 1 201 ? 7.180 -4.455 -11.012 1.00 97.00 201 PHE A N 1
ATOM 1464 C CA . PHE A 1 201 ? 7.982 -5.630 -10.662 1.00 97.00 201 PHE A CA 1
ATOM 1465 C C . PHE A 1 201 ? 7.331 -6.954 -11.072 1.00 97.00 201 PHE A C 1
ATOM 1467 O O . PHE A 1 201 ? 7.949 -8.011 -10.974 1.00 97.00 201 PHE A O 1
ATOM 1474 N N . GLY A 1 202 ? 6.085 -6.924 -11.551 1.00 96.25 202 GLY A N 1
ATOM 1475 C CA . GLY A 1 202 ? 5.362 -8.106 -12.016 1.00 96.25 202 GLY A CA 1
ATOM 1476 C C . GLY A 1 202 ? 4.811 -8.974 -10.891 1.00 96.25 202 GLY A C 1
ATOM 1477 O O . GLY A 1 202 ? 4.275 -10.054 -11.135 1.00 96.25 202 GLY A O 1
ATOM 1478 N N . LYS A 1 203 ? 4.941 -8.515 -9.648 1.00 94.75 203 LYS A N 1
ATOM 1479 C CA . LYS A 1 203 ? 4.500 -9.200 -8.440 1.00 94.75 203 LYS A CA 1
ATOM 1480 C C . LYS A 1 203 ? 4.219 -8.172 -7.349 1.00 94.75 203 LYS A C 1
ATOM 1482 O O . LYS A 1 203 ? 4.766 -7.079 -7.379 1.00 94.75 203 LYS A O 1
ATOM 1487 N N . ASP A 1 204 ? 3.356 -8.560 -6.420 1.00 92.88 204 ASP A N 1
ATOM 1488 C CA . ASP A 1 204 ? 3.154 -7.849 -5.167 1.00 92.88 204 ASP A CA 1
ATOM 1489 C C . ASP A 1 204 ? 3.993 -8.512 -4.062 1.00 92.88 204 ASP A C 1
ATOM 1491 O O . ASP A 1 204 ? 3.969 -9.742 -3.906 1.00 92.88 204 ASP A O 1
ATOM 1495 N N . TYR A 1 205 ? 4.784 -7.705 -3.366 1.00 94.81 205 TYR A N 1
ATOM 1496 C CA . TYR A 1 205 ? 5.598 -8.073 -2.214 1.00 94.81 205 TYR A CA 1
ATOM 1497 C C . TYR A 1 205 ? 4.962 -7.640 -0.895 1.00 94.81 205 TYR A C 1
ATOM 1499 O O . TYR A 1 205 ? 5.597 -7.821 0.142 1.00 94.81 205 TYR A O 1
ATOM 1507 N N . LEU A 1 206 ? 3.749 -7.093 -0.911 1.00 93.81 206 LEU A N 1
ATOM 1508 C CA . LEU A 1 206 ? 2.990 -6.723 0.275 1.00 93.81 206 LEU A CA 1
ATOM 1509 C C . LEU A 1 206 ? 2.031 -7.845 0.684 1.00 93.81 206 LEU A C 1
ATOM 1511 O O . LEU A 1 206 ? 1.654 -8.715 -0.111 1.00 93.81 206 LEU A O 1
ATOM 1515 N N . PHE A 1 207 ? 1.642 -7.848 1.955 1.00 93.06 207 PHE A N 1
ATOM 1516 C CA . PHE A 1 207 ? 0.479 -8.607 2.382 1.00 93.06 207 PHE A CA 1
ATOM 1517 C C . PHE A 1 207 ? -0.779 -8.050 1.694 1.00 93.06 207 PHE A C 1
ATOM 1519 O O . PHE A 1 207 ? -0.935 -6.835 1.592 1.00 93.06 207 PHE A O 1
ATOM 1526 N N . PRO A 1 208 ? -1.698 -8.919 1.242 1.00 90.69 208 PRO A N 1
ATOM 1527 C CA . PRO A 1 208 ? -2.928 -8.470 0.600 1.00 90.69 208 PRO A CA 1
ATOM 1528 C C . PRO A 1 208 ? -3.820 -7.726 1.599 1.00 90.69 208 PRO A C 1
ATOM 1530 O O . PRO A 1 208 ? -3.962 -8.174 2.740 1.00 90.69 208 PRO A O 1
ATOM 1533 N N . VAL A 1 209 ? -4.482 -6.648 1.164 1.00 87.88 209 VAL A N 1
ATOM 1534 C CA . VAL A 1 209 ? -5.395 -5.852 2.010 1.00 87.88 209 VAL A CA 1
ATOM 1535 C C . VAL A 1 209 ? -6.503 -6.721 2.616 1.00 87.88 209 VAL A C 1
ATOM 1537 O O . VAL A 1 209 ? -6.911 -6.520 3.763 1.00 87.88 209 VAL A O 1
ATOM 1540 N N . GLU A 1 210 ? -6.927 -7.766 1.901 1.00 88.69 210 GLU A N 1
ATOM 1541 C CA . GLU A 1 210 ? -7.926 -8.729 2.360 1.00 88.69 210 GLU A CA 1
ATOM 1542 C C . GLU A 1 210 ? -7.547 -9.371 3.701 1.00 88.69 210 GLU A C 1
ATOM 1544 O O . GLU A 1 210 ? -8.429 -9.629 4.521 1.00 88.69 210 GLU A O 1
ATOM 1549 N N . ARG A 1 211 ? -6.247 -9.566 3.971 1.00 92.44 211 ARG A N 1
ATOM 1550 C CA . ARG A 1 211 ? -5.740 -10.058 5.263 1.00 92.44 211 ARG A CA 1
ATOM 1551 C C . ARG A 1 211 ? -6.234 -9.191 6.415 1.00 92.44 211 ARG A C 1
ATOM 1553 O O . ARG A 1 211 ? -6.680 -9.723 7.429 1.00 92.44 211 ARG A O 1
ATOM 1560 N N . TYR A 1 212 ? -6.149 -7.874 6.261 1.00 93.88 212 TYR A N 1
ATOM 1561 C CA . TYR A 1 212 ? -6.509 -6.905 7.293 1.00 93.88 212 TYR A CA 1
ATOM 1562 C C . TYR A 1 212 ? -8.024 -6.753 7.407 1.00 93.88 212 TYR A C 1
ATOM 1564 O O . TYR A 1 212 ? -8.553 -6.678 8.514 1.00 93.88 212 TYR A O 1
ATOM 1572 N N . THR A 1 213 ? -8.743 -6.820 6.284 1.00 91.00 213 THR A N 1
ATOM 1573 C CA . THR A 1 213 ? -10.212 -6.839 6.322 1.00 91.00 213 THR A CA 1
ATOM 1574 C C . THR A 1 213 ? -10.744 -8.086 7.033 1.00 91.00 213 THR A C 1
ATOM 1576 O O . THR A 1 213 ? -11.589 -7.960 7.917 1.00 91.00 213 THR A O 1
ATOM 1579 N N . GLU A 1 214 ? -10.211 -9.284 6.747 1.00 93.19 214 GLU A N 1
ATOM 1580 C CA . GLU A 1 214 ? -10.588 -10.521 7.446 1.00 93.19 214 GLU A CA 1
ATOM 1581 C C . GLU A 1 214 ? -10.251 -10.417 8.939 1.00 93.19 214 GLU A C 1
ATOM 1583 O O . GLU A 1 214 ? -11.067 -10.768 9.792 1.00 93.19 214 GLU A O 1
ATOM 1588 N N . ALA A 1 215 ? -9.073 -9.880 9.262 1.00 93.12 215 ALA A N 1
ATOM 1589 C CA . ALA A 1 215 ? -8.609 -9.688 10.629 1.00 93.12 215 ALA A CA 1
ATOM 1590 C C . ALA A 1 215 ? -9.538 -8.814 11.485 1.00 93.12 215 ALA A C 1
ATOM 1592 O O . ALA A 1 215 ? -9.712 -9.089 12.672 1.00 93.12 215 ALA A O 1
ATOM 1593 N N . LEU A 1 216 ? -10.141 -7.784 10.894 1.00 93.12 216 LEU A N 1
ATOM 1594 C CA . LEU A 1 216 ? -11.006 -6.834 11.595 1.00 93.12 216 LEU A CA 1
ATOM 1595 C C . LEU A 1 216 ? -12.487 -7.228 11.580 1.00 93.12 216 LEU A C 1
ATOM 1597 O O . LEU A 1 216 ? -13.272 -6.653 12.326 1.00 93.12 216 LEU A O 1
ATOM 1601 N N . THR A 1 217 ? -12.886 -8.199 10.754 1.00 92.44 217 THR A N 1
ATOM 1602 C CA . THR A 1 217 ? -14.310 -8.521 10.539 1.00 92.44 217 THR A CA 1
ATOM 1603 C C . THR A 1 217 ? -14.684 -9.973 10.826 1.00 92.44 217 THR A C 1
ATOM 1605 O O . THR A 1 217 ? -15.868 -10.282 10.965 1.00 92.44 217 THR A O 1
ATOM 1608 N N . SER A 1 218 ? -13.710 -10.881 10.949 1.00 94.38 218 SER A N 1
ATOM 1609 C CA . SER A 1 218 ? -13.967 -12.314 11.107 1.00 94.38 218 SER A CA 1
ATOM 1610 C C . SER A 1 218 ? -13.505 -12.858 12.466 1.00 94.38 218 SER A C 1
ATOM 1612 O O . SER A 1 218 ? -12.347 -12.666 12.845 1.00 94.38 218 SER A O 1
ATOM 1614 N N . PRO A 1 219 ? -14.337 -13.654 13.172 1.00 94.00 219 PRO A N 1
ATOM 1615 C CA . PRO A 1 219 ? -13.933 -14.366 14.388 1.00 94.00 219 PRO A CA 1
ATOM 1616 C C . PRO A 1 219 ? -12.926 -15.497 14.130 1.00 94.00 219 PRO A C 1
ATOM 1618 O O . PRO A 1 219 ? -12.367 -16.044 15.077 1.00 94.00 219 PRO A O 1
ATOM 1621 N N . ILE A 1 220 ? -12.692 -15.867 12.867 1.00 95.31 220 ILE A N 1
ATOM 1622 C CA . ILE A 1 220 ? -11.746 -16.909 12.462 1.00 95.31 220 ILE A CA 1
ATOM 1623 C C . ILE A 1 220 ? -10.814 -16.342 11.391 1.00 95.31 220 ILE A C 1
ATOM 1625 O O . ILE A 1 220 ? -11.288 -15.793 10.400 1.00 95.31 220 ILE A O 1
ATOM 1629 N N . ILE A 1 221 ? -9.511 -16.553 11.544 1.00 96.31 221 ILE A N 1
ATOM 1630 C CA . ILE A 1 221 ? -8.468 -16.090 10.616 1.00 96.31 221 ILE A CA 1
ATOM 1631 C C . ILE A 1 221 ? -7.540 -17.240 10.218 1.00 96.31 221 ILE A C 1
ATOM 1633 O O . ILE A 1 221 ? -7.578 -18.326 10.804 1.00 96.31 221 ILE A O 1
ATOM 1637 N N . THR A 1 222 ? -6.686 -17.005 9.222 1.00 94.69 222 THR A N 1
ATOM 1638 C CA . THR A 1 222 ? -5.615 -17.934 8.837 1.00 94.69 222 THR A CA 1
ATOM 1639 C C . THR A 1 222 ? -4.298 -17.523 9.499 1.00 94.69 222 THR A C 1
ATOM 1641 O O . THR A 1 222 ? -3.798 -16.430 9.254 1.00 94.69 222 THR A O 1
ATOM 1644 N N . ASN A 1 223 ? -3.705 -18.393 10.321 1.00 92.81 223 ASN A N 1
ATOM 1645 C CA . ASN A 1 223 ? -2.379 -18.135 10.898 1.00 92.81 223 ASN A CA 1
ATOM 1646 C C . ASN A 1 223 ? -1.251 -18.336 9.867 1.00 92.81 223 ASN A C 1
ATOM 1648 O O . ASN A 1 223 ? -1.473 -18.859 8.773 1.00 92.81 223 ASN A O 1
ATOM 1652 N N . ARG A 1 224 ? -0.005 -17.993 10.223 1.00 88.81 224 ARG A N 1
ATOM 1653 C CA . ARG A 1 224 ? 1.159 -18.150 9.321 1.00 88.81 224 ARG A CA 1
ATOM 1654 C C . ARG A 1 224 ? 1.425 -19.597 8.878 1.00 88.81 224 ARG A C 1
ATOM 1656 O O . ARG A 1 224 ? 2.120 -19.813 7.893 1.00 88.81 224 ARG A O 1
ATOM 1663 N N . ARG A 1 225 ? 0.884 -20.599 9.585 1.00 89.12 225 ARG A N 1
ATOM 1664 C CA . ARG A 1 225 ? 0.947 -22.021 9.196 1.00 89.12 225 ARG A CA 1
ATOM 1665 C C . ARG A 1 225 ? -0.164 -22.437 8.224 1.00 89.12 225 ARG A C 1
ATOM 1667 O O . ARG A 1 225 ? -0.281 -23.622 7.919 1.00 89.12 225 ARG A O 1
ATOM 1674 N N . GLY A 1 226 ? -1.003 -21.505 7.771 1.00 91.25 226 GLY A N 1
ATOM 1675 C CA . GLY A 1 226 ? -2.134 -21.790 6.888 1.00 91.25 226 GLY A CA 1
ATOM 1676 C C . GLY A 1 226 ? -3.324 -22.448 7.594 1.00 91.25 226 GLY A C 1
ATOM 1677 O O . GLY A 1 226 ? -4.185 -23.030 6.938 1.00 91.25 226 GLY A O 1
ATOM 1678 N N . GLN A 1 227 ? -3.379 -22.408 8.927 1.00 95.38 227 GLN A N 1
ATOM 1679 C CA . GLN A 1 227 ? -4.434 -23.046 9.715 1.00 95.38 227 GLN A CA 1
ATOM 1680 C C . GLN A 1 227 ? -5.521 -22.032 10.078 1.00 95.38 227 GLN A C 1
ATOM 1682 O O . GLN A 1 227 ? -5.214 -20.906 10.467 1.00 95.38 227 GLN A O 1
ATOM 1687 N N . ARG A 1 228 ? -6.789 -22.457 10.016 1.00 96.38 228 ARG A N 1
ATOM 1688 C CA . ARG A 1 228 ? -7.920 -21.677 10.538 1.00 96.38 228 ARG A CA 1
ATOM 1689 C C . ARG A 1 228 ? -7.893 -21.702 12.061 1.00 96.38 228 ARG A C 1
ATOM 1691 O O . ARG A 1 228 ? -7.944 -22.779 12.656 1.00 96.38 228 ARG A O 1
ATOM 1698 N N . VAL A 1 229 ? -7.809 -20.531 12.676 1.00 96.56 229 VAL A N 1
ATOM 1699 C CA . VAL A 1 229 ? -7.747 -20.357 14.130 1.00 96.56 229 VAL A CA 1
ATOM 1700 C C . VAL A 1 229 ? -8.697 -19.257 14.578 1.00 96.56 229 VAL A C 1
ATOM 1702 O O . VAL A 1 229 ? -9.093 -18.406 13.783 1.00 96.56 229 VAL A O 1
ATOM 1705 N N . GLU A 1 230 ? -9.067 -19.287 15.855 1.00 95.06 230 GLU A N 1
ATOM 1706 C CA . GLU A 1 230 ? -9.816 -18.202 16.483 1.00 95.06 230 GLU A CA 1
ATOM 1707 C C . GLU A 1 230 ? -9.018 -16.900 16.416 1.00 95.06 230 GLU A C 1
ATOM 1709 O O . GLU A 1 230 ? -7.818 -16.884 16.697 1.00 95.06 230 GLU A O 1
ATOM 1714 N N . ASN A 1 231 ? -9.692 -15.823 16.027 1.00 94.94 231 ASN A N 1
ATOM 1715 C CA . ASN A 1 231 ? -9.115 -14.495 15.978 1.00 94.94 231 ASN A CA 1
ATOM 1716 C C . ASN A 1 231 ? -8.913 -13.968 17.412 1.00 94.94 231 ASN A C 1
ATOM 1718 O O . ASN A 1 231 ? -9.903 -13.780 18.129 1.00 94.94 231 ASN A O 1
ATOM 1722 N N . PRO A 1 232 ? -7.665 -13.697 17.842 1.00 92.81 232 PRO A N 1
ATOM 1723 C CA . PRO A 1 232 ? -7.374 -13.155 19.167 1.00 92.81 232 PRO A CA 1
ATOM 1724 C C . PRO A 1 232 ? -8.157 -11.887 19.514 1.00 92.81 232 PRO A C 1
ATOM 1726 O O . PRO A 1 232 ? -8.498 -11.713 20.682 1.00 92.81 232 PRO A O 1
ATOM 1729 N N . LEU A 1 233 ? -8.492 -11.059 18.518 1.00 91.25 233 LEU A N 1
ATOM 1730 C CA . LEU A 1 233 ? -9.272 -9.835 18.699 1.00 91.25 233 LEU A CA 1
ATOM 1731 C C . LEU A 1 233 ? -10.684 -10.109 19.245 1.00 91.25 233 LEU A C 1
ATOM 1733 O O . LEU A 1 233 ? -11.203 -9.338 20.045 1.00 91.25 233 LEU A O 1
ATOM 1737 N N . PHE A 1 234 ? -11.296 -11.231 18.857 1.00 91.31 234 PHE A N 1
ATOM 1738 C CA . PHE A 1 234 ? -12.681 -11.577 19.210 1.00 91.31 234 PHE A CA 1
ATOM 1739 C C . PHE A 1 234 ? -12.791 -12.669 20.281 1.00 91.31 234 PHE A C 1
ATOM 1741 O O . PHE A 1 234 ? -13.871 -12.932 20.811 1.00 91.31 234 PHE A O 1
ATOM 1748 N N . LYS A 1 235 ? -11.661 -13.274 20.660 1.00 84.81 235 LYS A N 1
ATOM 1749 C CA . LYS A 1 235 ? -11.583 -14.391 21.613 1.00 84.81 235 LYS A CA 1
ATOM 1750 C C . LYS A 1 235 ? -12.226 -14.097 22.974 1.00 84.81 235 LYS A C 1
ATOM 1752 O O . LYS A 1 235 ? -12.738 -15.002 23.630 1.00 84.81 235 LYS A O 1
ATOM 1757 N N . TYR A 1 236 ? -12.193 -12.843 23.424 1.00 81.56 236 TYR A N 1
ATOM 1758 C CA . TYR A 1 236 ? -12.685 -12.450 24.751 1.00 81.56 236 TYR A CA 1
ATOM 1759 C C . TYR A 1 236 ? -14.044 -11.742 24.719 1.00 81.56 236 TYR A C 1
ATOM 1761 O O . TYR A 1 236 ? -14.360 -10.963 25.617 1.00 81.56 236 TYR A O 1
ATOM 1769 N N . GLY A 1 237 ? -14.862 -12.036 23.705 1.00 81.50 237 GLY A N 1
ATOM 1770 C CA . GLY A 1 237 ? -16.258 -11.603 23.636 1.00 81.50 237 GLY A CA 1
ATOM 1771 C C . GLY A 1 237 ? -16.491 -10.269 22.930 1.00 81.50 237 GLY A C 1
ATOM 1772 O O . GLY A 1 237 ? -17.643 -9.855 22.820 1.00 81.50 237 GLY A O 1
ATOM 1773 N N . SER A 1 238 ? -15.436 -9.619 22.431 1.00 85.62 238 SER A N 1
ATOM 1774 C CA . SER A 1 238 ? -15.579 -8.552 21.439 1.00 85.62 238 SER A CA 1
ATOM 1775 C C . SER A 1 238 ? -16.164 -9.126 20.149 1.00 85.62 238 SER A C 1
ATOM 1777 O O . SER A 1 238 ? -15.960 -10.293 19.812 1.00 85.62 238 SER A O 1
ATOM 1779 N N . THR A 1 239 ? -16.900 -8.298 19.423 1.00 89.38 239 THR A N 1
ATOM 1780 C CA . THR A 1 239 ? -17.550 -8.656 18.157 1.00 89.38 239 THR A CA 1
ATOM 1781 C C . THR A 1 239 ? -17.136 -7.658 17.077 1.00 89.38 239 THR A C 1
ATOM 1783 O O . THR A 1 239 ? -16.669 -6.573 17.429 1.00 89.38 239 THR A O 1
ATOM 1786 N N . PRO A 1 240 ? -17.242 -7.998 15.780 1.00 89.19 240 PRO A N 1
ATOM 1787 C CA . PRO A 1 240 ? -16.834 -7.093 14.705 1.00 89.19 240 PRO A CA 1
ATOM 1788 C C . PRO A 1 240 ? -17.464 -5.694 14.783 1.00 89.19 240 PRO A C 1
ATOM 1790 O O . PRO A 1 240 ? -16.794 -4.713 14.500 1.00 89.19 240 PRO A O 1
ATOM 1793 N N . ASP A 1 241 ? -18.712 -5.578 15.246 1.00 88.56 241 ASP A N 1
ATOM 1794 C CA . ASP A 1 241 ? -19.415 -4.301 15.439 1.00 88.56 241 ASP A CA 1
ATOM 1795 C C . ASP A 1 241 ? -18.865 -3.436 16.589 1.00 88.56 241 ASP A C 1
ATOM 1797 O O . ASP A 1 241 ? -19.254 -2.280 16.738 1.00 88.56 241 ASP A O 1
ATOM 1801 N N . MET A 1 242 ? -17.939 -3.970 17.387 1.00 90.19 242 MET A N 1
ATOM 1802 C CA . MET A 1 242 ? -17.238 -3.250 18.455 1.00 90.19 242 MET A CA 1
ATOM 1803 C C . MET A 1 242 ? -15.860 -2.733 18.017 1.00 90.19 242 MET A C 1
ATOM 1805 O O . MET A 1 242 ? -15.120 -2.204 18.850 1.00 90.19 242 MET A O 1
ATOM 1809 N N . VAL A 1 243 ? -15.487 -2.915 16.746 1.00 88.88 243 VAL A N 1
ATOM 1810 C CA . VAL A 1 243 ? -14.208 -2.473 16.182 1.00 88.88 243 VAL A CA 1
ATOM 1811 C C . VAL A 1 243 ? -14.458 -1.322 15.218 1.00 88.88 243 VAL A C 1
ATOM 1813 O O . VAL A 1 243 ? -15.206 -1.454 14.255 1.00 88.88 243 VAL A O 1
ATOM 1816 N N . GLN A 1 244 ? -13.803 -0.195 15.469 1.00 85.44 244 GLN A N 1
ATOM 1817 C CA . GLN A 1 244 ? -13.830 0.985 14.612 1.00 85.44 244 GLN A CA 1
ATOM 1818 C C . GLN A 1 244 ? -12.422 1.262 14.105 1.00 85.44 244 GLN A C 1
ATOM 1820 O O . GLN A 1 244 ? -11.463 1.185 14.874 1.00 85.44 244 GLN A O 1
ATOM 1825 N N . VAL A 1 245 ? -12.302 1.603 12.825 1.00 84.88 245 VAL A N 1
ATOM 1826 C CA . VAL A 1 245 ? -11.035 2.019 12.222 1.00 84.88 245 VAL A CA 1
ATOM 1827 C C . VAL A 1 245 ? -11.177 3.450 11.738 1.00 84.88 245 VAL A C 1
ATOM 1829 O O . VAL A 1 245 ? -12.083 3.771 10.973 1.00 84.88 245 VAL A O 1
ATOM 1832 N N . LEU A 1 246 ? -10.261 4.287 12.200 1.00 80.75 246 LEU A N 1
ATOM 1833 C CA . LEU A 1 246 ? -10.064 5.658 11.775 1.00 80.75 246 LEU A CA 1
ATOM 1834 C C . LEU A 1 246 ? -8.748 5.712 11.002 1.00 80.75 246 LEU A C 1
ATOM 1836 O O . LEU A 1 246 ? -7.697 5.393 11.557 1.00 80.75 246 LEU A O 1
ATOM 1840 N N . LEU A 1 247 ? -8.814 6.106 9.733 1.00 78.81 247 LEU A N 1
ATOM 1841 C CA . LEU A 1 247 ? -7.638 6.310 8.891 1.00 78.81 247 LEU A CA 1
ATOM 1842 C C . LEU A 1 247 ? -7.386 7.811 8.730 1.00 78.81 247 LEU A C 1
ATOM 1844 O O . LEU A 1 247 ? -8.228 8.524 8.184 1.00 78.81 247 LEU A O 1
ATOM 1848 N N . LEU A 1 248 ? -6.223 8.255 9.202 1.00 75.56 248 LEU A N 1
ATOM 1849 C CA . LEU A 1 248 ? -5.613 9.541 8.904 1.00 75.56 248 LEU A CA 1
ATOM 1850 C C . LEU A 1 248 ? -4.507 9.299 7.888 1.00 75.56 248 LEU A C 1
ATOM 1852 O O . LEU A 1 248 ? -3.452 8.773 8.222 1.00 75.56 248 LEU A O 1
ATOM 1856 N N . SER A 1 249 ? -4.802 9.629 6.639 1.00 78.06 249 SER A N 1
ATOM 1857 C CA . SER A 1 249 ? -3.902 9.465 5.500 1.00 78.06 249 SER A CA 1
ATOM 1858 C C . SER A 1 249 ? -4.004 10.695 4.597 1.00 78.06 249 SER A C 1
ATOM 1860 O O . SER A 1 249 ? -4.895 11.531 4.799 1.00 78.06 249 SER A O 1
ATOM 1862 N N . GLY A 1 250 ? -3.114 10.813 3.611 1.00 76.56 250 GLY A N 1
ATOM 1863 C CA . GLY A 1 250 ? -2.999 11.919 2.653 1.00 76.56 250 GLY A CA 1
ATOM 1864 C C . GLY A 1 250 ? -4.182 12.088 1.687 1.00 76.56 250 GLY A C 1
ATOM 1865 O O . GLY A 1 250 ? -3.992 12.422 0.524 1.00 76.56 250 GLY A O 1
ATOM 1866 N N . VAL A 1 251 ? -5.419 11.858 2.125 1.00 84.50 251 VAL A N 1
ATOM 1867 C CA . VAL A 1 251 ? -6.627 12.154 1.350 1.00 84.50 251 VAL A CA 1
ATOM 1868 C C . VAL A 1 251 ? -6.921 13.655 1.448 1.00 84.50 251 VAL A C 1
ATOM 1870 O O . VAL A 1 251 ? -7.077 14.158 2.562 1.00 84.50 251 VAL A O 1
ATOM 1873 N N . PRO A 1 252 ? -7.074 14.387 0.326 1.00 85.81 252 PRO A N 1
ATOM 1874 C CA . PRO A 1 252 ? -7.524 15.773 0.362 1.00 85.81 252 PRO A CA 1
ATOM 1875 C C . PRO A 1 252 ? -8.854 15.899 1.115 1.00 85.81 252 PRO A C 1
ATOM 1877 O O . PRO A 1 252 ? -9.883 15.362 0.693 1.00 85.81 252 PRO A O 1
ATOM 1880 N N . TRP A 1 253 ? -8.846 16.613 2.241 1.00 84.38 253 TRP A N 1
ATOM 1881 C CA . TRP A 1 253 ? -9.993 16.704 3.152 1.00 84.38 253 TRP A CA 1
ATOM 1882 C C . TRP A 1 253 ? -11.247 17.282 2.477 1.00 84.38 253 TRP A C 1
ATOM 1884 O O . TRP A 1 253 ? -12.377 16.968 2.854 1.00 84.38 253 TRP A O 1
ATOM 1894 N N . GLN A 1 254 ? -11.069 18.073 1.420 1.00 86.88 254 GLN A N 1
ATOM 1895 C CA . GLN A 1 254 ? -12.135 18.640 0.599 1.00 86.88 254 GLN A CA 1
ATOM 1896 C C . GLN A 1 254 ? -12.964 17.571 -0.129 1.00 86.88 254 GLN A C 1
ATOM 1898 O O . GLN A 1 254 ? -14.107 17.837 -0.500 1.00 86.88 254 GLN A O 1
ATOM 1903 N N . LEU A 1 255 ? -12.421 16.366 -0.335 1.00 87.56 255 LEU A N 1
ATOM 1904 C CA . LEU A 1 255 ? -13.141 15.246 -0.949 1.00 87.56 255 LEU A CA 1
ATOM 1905 C C . LEU A 1 255 ? -14.082 14.538 0.031 1.00 87.56 255 LEU A C 1
ATOM 1907 O O . LEU A 1 255 ? -15.054 13.916 -0.402 1.00 87.56 255 LEU A O 1
ATOM 1911 N N . VAL A 1 256 ? -13.802 14.636 1.334 1.00 88.00 256 VAL A N 1
ATOM 1912 C CA . VAL A 1 256 ? -14.510 13.906 2.400 1.00 88.00 256 VAL A CA 1
ATOM 1913 C C . VAL A 1 256 ? -15.321 14.815 3.325 1.00 88.00 256 VAL A C 1
ATOM 1915 O O . VAL A 1 256 ? -15.923 14.342 4.286 1.00 88.00 256 VAL A O 1
ATOM 1918 N N . THR A 1 257 ? -15.375 16.113 3.033 1.00 88.69 257 THR A N 1
ATOM 1919 C CA . THR A 1 257 ? -16.109 17.112 3.820 1.00 88.69 257 THR A CA 1
ATOM 1920 C C . THR A 1 257 ? -17.211 17.775 3.016 1.00 88.69 257 THR A C 1
ATOM 1922 O O . THR A 1 257 ? -17.168 17.853 1.786 1.00 88.69 257 THR A O 1
ATOM 1925 N N . LYS A 1 258 ? -18.221 18.279 3.722 1.00 89.56 258 LYS A N 1
ATOM 1926 C CA . LYS A 1 258 ? -19.320 19.015 3.109 1.00 89.56 258 LYS A CA 1
ATOM 1927 C C . LYS A 1 258 ? -18.826 20.366 2.582 1.00 89.56 258 LYS A C 1
ATOM 1929 O O . LYS A 1 258 ? -18.133 21.058 3.336 1.00 89.56 258 LYS A O 1
ATOM 1934 N N . PRO A 1 259 ? -19.204 20.789 1.359 1.00 90.00 259 PRO A N 1
ATOM 1935 C CA . PRO A 1 259 ? -18.743 22.045 0.760 1.00 90.00 259 PRO A CA 1
ATOM 1936 C C . PRO A 1 259 ? -18.939 23.277 1.654 1.00 90.00 259 PRO A C 1
ATOM 1938 O O . PRO A 1 259 ? -18.061 24.129 1.737 1.00 90.00 259 PRO A O 1
ATOM 1941 N N . GLU A 1 260 ? -20.058 23.359 2.373 1.00 88.62 260 GLU A N 1
ATOM 1942 C CA . GLU A 1 260 ? -20.366 24.461 3.290 1.00 88.62 260 GLU A CA 1
ATOM 1943 C C . GLU A 1 260 ? -19.407 24.574 4.485 1.00 88.62 260 GLU A C 1
ATOM 1945 O O . GLU A 1 260 ? -19.280 25.654 5.059 1.00 88.62 260 GLU A O 1
ATOM 1950 N N . SER A 1 261 ? -18.722 23.485 4.844 1.00 85.75 261 SER A N 1
ATOM 1951 C CA . SER A 1 261 ? -17.768 23.435 5.957 1.00 85.75 261 SER A CA 1
ATOM 1952 C C . SER A 1 261 ? -16.332 23.783 5.553 1.00 85.75 261 SER A C 1
ATOM 1954 O O . SER A 1 261 ? -15.468 23.896 6.417 1.00 85.75 261 SER A O 1
ATOM 1956 N N . GLN A 1 262 ? -16.076 23.974 4.252 1.00 83.69 262 GLN A N 1
ATOM 1957 C CA . GLN A 1 262 ? -14.734 24.242 3.721 1.00 83.69 262 GLN A CA 1
ATOM 1958 C C . GLN A 1 262 ? -14.340 25.726 3.803 1.00 83.69 262 GLN A C 1
ATOM 1960 O O . GLN A 1 262 ? -13.179 26.079 3.599 1.00 83.69 262 GLN A O 1
ATOM 1965 N N . GLU A 1 263 ? -15.297 26.606 4.105 1.00 82.81 263 GLU A N 1
ATOM 1966 C CA . GLU A 1 263 ? -15.063 28.044 4.207 1.00 82.81 263 GLU A CA 1
ATOM 1967 C C . GLU A 1 263 ? -14.321 28.416 5.507 1.00 82.81 263 GLU A C 1
ATOM 1969 O O . GLU A 1 263 ? -14.609 27.861 6.574 1.00 82.81 263 GLU A O 1
ATOM 1974 N N . PRO A 1 264 ? -13.412 29.411 5.474 1.00 78.00 264 PRO A N 1
ATOM 1975 C CA . PRO A 1 264 ? -12.679 29.840 6.659 1.00 78.00 264 PRO A CA 1
ATOM 1976 C C . PRO A 1 264 ? -13.596 30.195 7.838 1.00 78.00 264 PRO A C 1
ATOM 1978 O O . PRO A 1 264 ? -14.538 30.980 7.713 1.00 78.00 264 PRO A O 1
ATOM 1981 N N . GLY A 1 265 ? -13.277 29.655 9.016 1.00 78.44 265 GLY A N 1
ATOM 1982 C CA . GLY A 1 265 ? -14.022 29.912 10.251 1.00 78.44 265 GLY A CA 1
ATOM 1983 C C . GLY A 1 265 ? -15.276 29.053 10.443 1.00 78.44 265 GLY A C 1
ATOM 1984 O O . GLY A 1 265 ? -15.969 29.242 11.443 1.00 78.44 265 GLY A O 1
ATOM 1985 N N . GLN A 1 266 ? -15.561 28.117 9.533 1.00 78.62 266 GLN A N 1
ATOM 1986 C CA . GLN A 1 266 ? -16.555 27.066 9.753 1.00 78.62 266 GLN A CA 1
ATOM 1987 C C . GLN A 1 266 ? -15.951 25.888 10.526 1.00 78.62 266 GLN A C 1
ATOM 1989 O O . GLN A 1 266 ? -14.742 25.658 10.512 1.00 78.62 266 GLN A O 1
ATOM 1994 N N . SER A 1 267 ? -16.801 25.148 11.237 1.00 82.62 267 SER A N 1
ATOM 1995 C CA . SER A 1 267 ? -16.415 23.838 11.768 1.00 82.62 267 SER A CA 1
ATOM 1996 C C . SER A 1 267 ? -16.466 22.812 10.642 1.00 82.62 267 SER A C 1
ATOM 1998 O O . SER A 1 267 ? -17.453 22.777 9.911 1.00 82.62 267 SER A O 1
ATOM 2000 N N . LEU A 1 268 ? -15.421 21.992 10.517 1.00 79.88 268 LEU A N 1
ATOM 2001 C CA . LEU A 1 268 ? -15.365 20.922 9.521 1.00 79.88 268 LEU A CA 1
ATOM 2002 C C . LEU A 1 268 ? -16.487 19.909 9.762 1.00 79.88 268 LEU A C 1
ATOM 2004 O O . LEU A 1 268 ? -16.638 19.391 10.870 1.00 79.88 268 LEU A O 1
ATOM 2008 N N . GLU A 1 269 ? -17.243 19.606 8.710 1.00 83.56 269 GLU A N 1
ATOM 2009 C CA . GLU A 1 269 ? -18.271 18.571 8.714 1.00 83.56 269 GLU A CA 1
ATOM 2010 C C . GLU A 1 269 ? -17.924 17.512 7.671 1.00 83.56 269 GLU A C 1
ATOM 2012 O O . GLU A 1 269 ? -17.839 17.805 6.478 1.00 83.56 269 GLU A O 1
ATOM 2017 N N . PHE A 1 270 ? -17.746 16.270 8.114 1.00 85.19 270 PHE A N 1
ATOM 2018 C CA . PHE A 1 270 ? -17.479 15.142 7.226 1.00 85.19 270 PHE A CA 1
ATOM 2019 C C . PHE A 1 270 ? -18.755 14.644 6.545 1.00 85.19 270 PHE A C 1
ATOM 2021 O O . PHE A 1 270 ? -19.860 14.749 7.087 1.00 85.19 270 PHE A O 1
ATOM 2028 N N . LEU A 1 271 ? -18.583 14.091 5.348 1.00 84.44 271 LEU A N 1
ATOM 2029 C CA . LEU A 1 271 ? -19.615 13.329 4.659 1.00 84.44 271 LEU A CA 1
ATOM 2030 C C . LEU A 1 271 ? -19.805 11.981 5.367 1.00 84.44 271 LEU A C 1
ATOM 2032 O O . LEU A 1 271 ? -18.841 11.320 5.752 1.00 84.44 271 LEU A O 1
ATOM 2036 N N . THR A 1 272 ? -21.054 11.556 5.516 1.00 85.75 272 THR A N 1
ATOM 2037 C CA . THR A 1 272 ? -21.395 10.195 5.947 1.00 85.75 272 THR A CA 1
ATOM 2038 C C . THR A 1 272 ? -21.054 9.180 4.851 1.00 85.75 272 THR A C 1
ATOM 2040 O O . THR A 1 272 ? -20.994 9.547 3.673 1.00 85.75 272 THR A O 1
ATOM 2043 N N . PRO A 1 273 ? -20.907 7.881 5.163 1.00 82.88 273 PRO A N 1
ATOM 2044 C CA . PRO A 1 273 ? -20.614 6.885 4.128 1.00 82.88 273 PRO A CA 1
ATOM 2045 C C . PRO A 1 273 ? -21.652 6.798 3.006 1.00 82.88 273 PRO A C 1
ATOM 2047 O O . PRO A 1 273 ? -21.275 6.681 1.842 1.00 82.88 273 PRO A O 1
ATOM 2050 N N . SER A 1 274 ? -22.941 6.972 3.311 1.00 86.88 274 SER A N 1
ATOM 2051 C CA . SER A 1 274 ? -23.976 7.062 2.272 1.00 86.88 274 SER A CA 1
ATOM 2052 C C . SER A 1 274 ? -23.833 8.311 1.395 1.00 86.88 274 SER A C 1
ATOM 2054 O O . SER A 1 274 ? -24.139 8.259 0.206 1.00 86.88 274 SER A O 1
ATOM 2056 N N . GLU A 1 275 ? -23.377 9.436 1.951 1.00 90.25 275 GLU A N 1
ATOM 2057 C CA . GLU A 1 275 ? -23.107 10.649 1.172 1.00 90.25 275 GLU A CA 1
ATOM 2058 C C . GLU A 1 275 ? -21.862 10.487 0.292 1.00 90.25 275 GLU A C 1
ATOM 2060 O O . GLU A 1 275 ? -21.919 10.876 -0.870 1.00 90.25 275 GLU A O 1
ATOM 2065 N N . LEU A 1 276 ? -20.790 9.864 0.803 1.00 88.19 276 LEU A N 1
ATOM 2066 C CA . LEU A 1 276 ? -19.570 9.544 0.045 1.00 88.19 276 LEU A CA 1
ATOM 2067 C C . LEU A 1 276 ? -19.855 8.621 -1.148 1.00 88.19 276 LEU A C 1
ATOM 2069 O O . LEU A 1 276 ? -19.305 8.805 -2.236 1.00 88.19 276 LEU A O 1
ATOM 2073 N N . GLU A 1 277 ? -20.723 7.628 -0.950 1.00 87.94 277 GLU A N 1
ATOM 2074 C CA . GLU A 1 277 ? -21.169 6.741 -2.023 1.00 87.94 277 GLU A CA 1
ATOM 2075 C C . GLU A 1 277 ? -22.031 7.500 -3.041 1.00 87.94 277 GLU A C 1
ATOM 2077 O O . GLU A 1 277 ? -21.770 7.450 -4.243 1.00 87.94 277 GLU A O 1
ATOM 2082 N N . ALA A 1 278 ? -23.014 8.275 -2.572 1.00 92.12 278 ALA A N 1
ATOM 2083 C CA . ALA A 1 278 ? -23.908 9.033 -3.445 1.00 92.12 278 ALA A CA 1
ATOM 2084 C C . ALA A 1 278 ? -23.192 10.131 -4.256 1.00 92.12 278 ALA A C 1
ATOM 2086 O O . ALA A 1 278 ? -23.633 10.458 -5.360 1.00 92.12 278 ALA A O 1
ATOM 2087 N N . SER A 1 279 ? -22.105 10.707 -3.734 1.00 90.94 279 SER A N 1
ATOM 2088 C CA . SER A 1 279 ? -21.293 11.721 -4.418 1.00 90.94 279 SER A CA 1
ATOM 2089 C C . SER A 1 279 ? -20.278 11.140 -5.406 1.00 90.94 279 SER A C 1
ATOM 2091 O O . SER A 1 279 ? -19.627 11.913 -6.117 1.00 90.94 279 SER A O 1
ATOM 2093 N N . GLY A 1 280 ? -20.111 9.812 -5.447 1.00 92.12 280 GLY A N 1
ATOM 2094 C CA . GLY A 1 280 ? -19.050 9.159 -6.215 1.00 92.12 280 GLY A CA 1
ATOM 2095 C C . GLY A 1 280 ? -17.650 9.497 -5.695 1.00 92.12 280 GLY A C 1
ATOM 2096 O O . GLY A 1 280 ? -16.695 9.538 -6.468 1.00 92.12 280 GLY A O 1
ATOM 2097 N N . THR A 1 281 ? -17.502 9.798 -4.399 1.00 92.56 281 THR A N 1
ATOM 2098 C CA . THR A 1 281 ? -16.196 10.149 -3.818 1.00 92.56 281 THR A CA 1
ATOM 2099 C C . THR A 1 281 ? -15.217 8.971 -3.882 1.00 92.56 281 THR A C 1
ATOM 2101 O O . THR A 1 281 ? -14.026 9.183 -4.097 1.00 92.56 281 THR A O 1
ATOM 2104 N N . TRP A 1 282 ? -15.690 7.727 -3.792 1.00 89.69 282 TRP A N 1
ATOM 2105 C CA . TRP A 1 282 ? -14.821 6.549 -3.902 1.00 89.69 282 TRP A CA 1
ATOM 2106 C C . TRP A 1 282 ? -14.145 6.421 -5.271 1.00 89.69 282 TRP A C 1
ATOM 2108 O O . TRP A 1 282 ? -12.965 6.088 -5.327 1.00 89.69 282 TRP A O 1
ATOM 2118 N N . ASP A 1 283 ? -14.815 6.805 -6.359 1.00 93.56 283 ASP A N 1
ATOM 2119 C CA . ASP A 1 283 ? -14.197 6.841 -7.692 1.00 93.56 283 ASP A CA 1
ATOM 2120 C C . ASP A 1 283 ? -13.083 7.896 -7.776 1.00 93.56 283 ASP A C 1
ATOM 2122 O O . ASP A 1 283 ? -12.150 7.778 -8.573 1.00 93.56 283 ASP A O 1
ATOM 2126 N N . LYS A 1 284 ? -13.179 8.963 -6.974 1.00 92.88 284 LYS A N 1
ATOM 2127 C CA . LYS A 1 284 ? -12.155 10.013 -6.881 1.00 92.88 284 LYS A CA 1
ATOM 2128 C C . LYS A 1 284 ? -10.963 9.585 -6.046 1.00 92.88 284 LYS A C 1
ATOM 2130 O O . LYS A 1 284 ? -9.861 9.995 -6.380 1.00 92.88 284 LYS A O 1
ATOM 2135 N N . ILE A 1 285 ? -11.193 8.793 -4.995 1.00 89.19 285 ILE A N 1
ATOM 2136 C CA . ILE A 1 285 ? -10.160 8.420 -4.021 1.00 89.19 285 ILE A CA 1
ATOM 2137 C C . ILE A 1 285 ? -9.471 7.099 -4.343 1.00 89.19 285 ILE A C 1
ATOM 2139 O O . ILE A 1 285 ? -8.257 7.002 -4.228 1.00 89.19 285 ILE A O 1
ATOM 2143 N N . LEU A 1 286 ? -10.238 6.092 -4.747 1.00 87.31 286 LEU A N 1
ATOM 2144 C CA . LEU A 1 286 ? -9.769 4.717 -4.916 1.00 87.31 286 LEU A CA 1
ATOM 2145 C C . LEU A 1 286 ? -9.836 4.252 -6.374 1.00 87.31 286 LEU A C 1
ATOM 2147 O O . LEU A 1 286 ? -9.023 3.429 -6.792 1.00 87.31 286 LEU A O 1
ATOM 2151 N N . GLY A 1 287 ? -10.796 4.766 -7.149 1.00 91.31 287 GLY A N 1
ATOM 2152 C CA . GLY A 1 287 ? -11.102 4.225 -8.473 1.00 91.31 287 GLY A CA 1
ATOM 2153 C C . GLY A 1 287 ? -11.679 2.807 -8.379 1.00 91.31 287 GLY A C 1
ATOM 2154 O O . GLY A 1 287 ? -12.458 2.506 -7.476 1.00 91.31 287 GLY A O 1
ATOM 2155 N N . ASP A 1 288 ? -11.277 1.923 -9.295 1.00 87.81 288 ASP A N 1
ATOM 2156 C CA . ASP A 1 288 ? -11.613 0.491 -9.268 1.00 87.81 288 ASP A CA 1
ATOM 2157 C C . ASP A 1 288 ? -10.335 -0.351 -9.460 1.00 87.81 288 ASP A C 1
ATOM 2159 O O . ASP A 1 288 ? -9.956 -0.690 -10.590 1.00 87.81 288 ASP A O 1
ATOM 2163 N N . PRO A 1 289 ? -9.654 -0.718 -8.357 1.00 80.88 289 PRO A N 1
ATOM 2164 C CA . PRO A 1 289 ? -8.429 -1.515 -8.403 1.00 80.88 289 PRO A CA 1
ATOM 2165 C C . PRO A 1 289 ? -8.616 -2.897 -9.044 1.00 80.88 289 PRO A C 1
ATOM 2167 O O . PRO A 1 289 ? -7.694 -3.422 -9.677 1.00 80.88 289 PRO A O 1
ATOM 2170 N N . ALA A 1 290 ? -9.812 -3.490 -8.935 1.00 80.38 290 ALA A N 1
ATOM 2171 C CA . ALA A 1 290 ? -10.094 -4.799 -9.518 1.00 80.38 290 ALA A CA 1
ATOM 2172 C C . ALA A 1 290 ? -10.079 -4.738 -11.052 1.00 80.38 290 ALA A C 1
ATOM 2174 O O . ALA A 1 290 ? -9.618 -5.677 -11.707 1.00 80.38 290 ALA A O 1
ATOM 2175 N N . GLN A 1 291 ? -10.535 -3.619 -11.619 1.00 83.75 291 GLN A N 1
ATOM 2176 C CA . GLN A 1 291 ? -10.490 -3.337 -13.055 1.00 83.75 291 GLN A CA 1
ATOM 2177 C C . GLN A 1 291 ? -9.259 -2.527 -13.489 1.00 83.75 291 GLN A C 1
ATOM 2179 O O . GLN A 1 291 ? -9.156 -2.168 -14.662 1.00 83.75 291 GLN A O 1
ATOM 2184 N N . ASN A 1 292 ? -8.308 -2.271 -12.581 1.00 84.06 292 ASN A N 1
ATOM 2185 C CA . ASN A 1 292 ? -7.136 -1.428 -12.832 1.00 84.06 292 ASN A CA 1
ATOM 2186 C C . ASN A 1 292 ? -7.515 -0.016 -13.328 1.00 84.06 292 ASN A C 1
ATOM 2188 O O . ASN A 1 292 ? -6.875 0.551 -14.217 1.00 84.06 292 ASN A O 1
ATOM 2192 N N . ILE A 1 293 ? -8.591 0.534 -12.772 1.00 89.44 293 ILE A N 1
ATOM 2193 C CA . ILE A 1 293 ? -9.027 1.906 -13.006 1.00 89.44 293 ILE A CA 1
ATOM 2194 C C . ILE A 1 293 ? -8.453 2.749 -11.865 1.00 89.44 293 ILE A C 1
ATOM 2196 O O . ILE A 1 293 ? -8.827 2.519 -10.714 1.00 89.44 293 ILE A O 1
ATOM 2200 N N . PRO A 1 294 ? -7.541 3.696 -12.148 1.00 90.25 294 PRO A N 1
ATOM 2201 C CA . PRO A 1 294 ? -6.984 4.550 -11.110 1.00 90.25 294 PRO A CA 1
ATOM 2202 C C . PRO A 1 294 ? -8.048 5.507 -10.551 1.00 90.25 294 PRO A C 1
ATOM 2204 O O . PRO A 1 294 ? -9.084 5.721 -11.195 1.00 90.25 294 PRO A O 1
ATOM 2207 N N . PRO A 1 295 ? -7.773 6.140 -9.401 1.00 93.50 295 PRO A N 1
ATOM 2208 C CA . PRO A 1 295 ? -8.565 7.258 -8.912 1.00 93.50 295 PRO A CA 1
ATOM 2209 C C . PRO A 1 295 ? -8.746 8.335 -9.988 1.00 93.50 295 PRO A C 1
ATOM 2211 O O . PRO A 1 295 ? -7.832 8.650 -10.755 1.00 93.50 295 PRO A O 1
ATOM 2214 N N . SER A 1 296 ? -9.957 8.883 -10.064 1.00 94.88 296 SER A N 1
ATOM 2215 C CA . SER A 1 296 ? -10.299 9.933 -11.031 1.00 94.88 296 SER A CA 1
ATOM 2216 C C . SER A 1 296 ? -9.842 11.328 -10.607 1.00 94.88 296 SER A C 1
ATOM 2218 O O . SER A 1 296 ? -9.747 12.210 -11.464 1.00 94.88 296 SER A O 1
ATOM 2220 N N . ASP A 1 297 ? -9.541 11.535 -9.322 1.00 94.19 297 ASP A N 1
ATOM 2221 C CA . ASP A 1 297 ? -8.870 12.746 -8.871 1.00 94.19 297 ASP A CA 1
ATOM 2222 C C . ASP A 1 297 ? -7.354 12.581 -9.066 1.00 94.19 297 ASP A C 1
ATOM 2224 O O . ASP A 1 297 ? -6.761 11.663 -8.490 1.00 94.19 297 ASP A O 1
ATOM 2228 N N . PRO A 1 298 ? -6.701 13.438 -9.872 1.00 94.25 298 PRO A N 1
ATOM 2229 C CA . PRO A 1 298 ? -5.273 13.315 -10.130 1.00 94.25 298 PRO A CA 1
ATOM 2230 C C . PRO A 1 298 ? -4.413 13.446 -8.867 1.00 94.25 298 PRO A C 1
ATOM 2232 O O . PRO A 1 298 ? -3.309 12.912 -8.865 1.00 94.25 298 PRO A O 1
ATOM 2235 N N . HIS A 1 299 ? -4.898 14.083 -7.794 1.00 92.31 299 HIS A N 1
ATOM 2236 C CA . HIS A 1 299 ? -4.172 14.172 -6.521 1.00 92.31 299 HIS A CA 1
ATOM 2237 C C . HIS A 1 299 ? -3.948 12.819 -5.861 1.00 92.31 299 HIS A C 1
ATOM 2239 O O . HIS A 1 299 ? -3.038 12.687 -5.056 1.00 92.31 299 HIS A O 1
ATOM 2245 N N . LEU A 1 300 ? -4.764 11.820 -6.193 1.00 91.88 300 LEU A N 1
ATOM 2246 C CA . LEU A 1 300 ? -4.708 10.493 -5.587 1.00 91.88 300 LEU A CA 1
ATOM 2247 C C . LEU A 1 300 ? -4.095 9.450 -6.522 1.00 91.88 300 LEU A C 1
ATOM 2249 O O . LEU A 1 300 ? -4.134 8.255 -6.255 1.00 91.88 300 LEU A O 1
ATOM 2253 N N . ILE A 1 301 ? -3.480 9.902 -7.616 1.00 91.88 301 ILE A N 1
ATOM 2254 C CA . ILE A 1 301 ? -2.659 9.055 -8.474 1.00 91.88 301 ILE A CA 1
ATOM 2255 C C . ILE A 1 301 ? -1.225 9.083 -7.946 1.00 91.88 301 ILE A C 1
ATOM 2257 O O . ILE A 1 301 ? -0.525 10.087 -8.083 1.00 91.88 301 ILE A O 1
ATOM 2261 N N . GLU A 1 302 ? -0.762 7.962 -7.407 1.00 90.19 302 GLU A N 1
ATOM 2262 C CA . GLU A 1 302 ? 0.636 7.776 -7.023 1.00 90.19 302 GLU A CA 1
ATOM 2263 C C . GLU A 1 302 ? 1.551 7.900 -8.261 1.00 90.19 302 GLU A C 1
ATOM 2265 O O . GLU A 1 302 ? 1.376 7.215 -9.283 1.00 90.19 302 GLU A O 1
ATOM 2270 N N . SER A 1 303 ? 2.544 8.786 -8.196 1.00 91.62 303 SER A N 1
ATOM 2271 C CA . SER A 1 303 ? 3.450 9.060 -9.313 1.00 91.62 303 SER A CA 1
ATOM 2272 C C . SER A 1 303 ? 4.778 9.619 -8.823 1.00 91.62 303 SER A C 1
ATOM 2274 O O . SER A 1 303 ? 4.807 10.404 -7.891 1.00 91.62 303 SER A O 1
ATOM 2276 N N . VAL A 1 304 ? 5.877 9.274 -9.495 1.00 90.81 304 VAL A N 1
ATOM 2277 C CA . VAL A 1 304 ? 7.188 9.938 -9.322 1.00 90.81 304 VAL A CA 1
ATOM 2278 C C . VAL A 1 304 ? 7.392 11.102 -10.300 1.00 90.81 304 VAL A C 1
ATOM 2280 O O . VAL A 1 304 ? 8.370 11.838 -10.213 1.00 90.81 304 VAL A O 1
ATOM 2283 N N . GLU A 1 305 ? 6.483 11.245 -11.263 1.00 93.25 305 GLU A N 1
ATOM 2284 C CA . GLU A 1 305 ? 6.466 12.301 -12.277 1.00 93.25 305 GLU A CA 1
ATOM 2285 C C . GLU A 1 305 ? 5.314 13.274 -12.016 1.00 93.25 305 GLU A C 1
ATOM 2287 O O . GLU A 1 305 ? 4.294 12.845 -11.465 1.00 93.25 305 GLU A O 1
ATOM 2292 N N . PRO A 1 306 ? 5.404 14.522 -12.508 1.00 94.75 306 PRO A N 1
ATOM 2293 C CA . PRO A 1 306 ? 4.284 15.445 -12.483 1.00 94.75 306 PRO A CA 1
ATOM 2294 C C . PRO A 1 306 ? 3.013 14.852 -13.101 1.00 94.75 306 PRO A C 1
ATOM 2296 O O . PRO A 1 306 ? 3.013 14.371 -14.242 1.00 94.75 306 PRO A O 1
ATOM 2299 N N . ARG A 1 307 ? 1.922 14.898 -12.346 1.00 95.31 307 ARG A N 1
ATOM 2300 C CA . ARG A 1 307 ? 0.628 14.321 -12.701 1.00 95.31 307 ARG A CA 1
ATOM 2301 C C . ARG A 1 307 ? -0.106 15.216 -13.687 1.00 95.31 307 ARG A C 1
ATOM 2303 O O . ARG A 1 307 ? -0.096 16.446 -13.617 1.00 95.31 307 ARG A O 1
ATOM 2310 N N . ALA A 1 308 ? -0.748 14.580 -14.661 1.00 94.31 308 ALA A N 1
ATOM 2311 C CA . ALA A 1 308 ? -1.462 15.298 -15.704 1.00 94.31 308 ALA A CA 1
ATOM 2312 C C . ALA A 1 308 ? -2.661 16.057 -15.114 1.00 94.31 308 ALA A C 1
ATOM 2314 O O . ALA A 1 308 ? -3.481 15.481 -14.409 1.00 94.31 308 ALA A O 1
ATOM 2315 N N . GLY A 1 309 ? -2.788 17.339 -15.462 1.00 92.44 309 GLY A N 1
ATOM 2316 C CA . GLY A 1 309 ? -3.894 18.187 -15.005 1.00 92.44 309 GLY A CA 1
ATOM 2317 C C . GLY A 1 309 ? -3.610 18.980 -13.729 1.00 92.44 309 GLY A C 1
ATOM 2318 O O . GLY A 1 309 ? -4.416 19.846 -13.401 1.00 92.44 309 GLY A O 1
ATOM 2319 N N . LEU A 1 310 ? -2.465 18.755 -13.076 1.00 94.75 310 LEU A N 1
ATOM 2320 C CA . LEU A 1 310 ? -2.028 19.502 -11.896 1.00 94.75 310 LEU A CA 1
ATOM 2321 C C . LEU A 1 310 ? -0.964 20.557 -12.256 1.00 94.75 310 LEU A C 1
ATOM 2323 O O . LEU A 1 310 ? -0.264 20.423 -13.271 1.00 94.75 310 LEU A O 1
ATOM 2327 N N . PRO A 1 311 ? -0.886 21.676 -11.511 1.00 93.94 311 PRO A N 1
ATOM 2328 C CA . PRO A 1 311 ? -0.017 22.785 -11.859 1.00 93.94 311 PRO A CA 1
ATOM 2329 C C . PRO A 1 311 ? 1.457 22.449 -11.626 1.00 93.94 311 PRO A C 1
ATOM 2331 O O . PRO A 1 311 ? 1.881 22.058 -10.545 1.00 93.94 311 PRO A O 1
ATOM 2334 N N . LEU A 1 312 ? 2.260 22.679 -12.662 1.00 93.62 312 LEU A N 1
ATOM 2335 C CA . LEU A 1 312 ? 3.717 22.584 -12.600 1.00 93.62 312 LEU A CA 1
ATOM 2336 C C . LEU A 1 312 ? 4.332 23.751 -11.806 1.00 93.62 312 LEU A C 1
ATOM 2338 O O . LEU A 1 312 ? 3.680 24.790 -11.637 1.00 93.62 312 LEU A O 1
ATOM 2342 N N . PRO A 1 313 ? 5.619 23.660 -11.418 1.00 88.19 313 PRO A N 1
ATOM 2343 C CA . PRO A 1 313 ? 6.316 24.764 -10.771 1.00 88.19 313 PRO A CA 1
ATOM 2344 C C . PRO A 1 313 ? 6.217 26.067 -11.579 1.00 88.19 313 PRO A C 1
ATOM 2346 O O . PRO A 1 313 ? 6.532 26.111 -12.771 1.00 88.19 313 PRO A O 1
ATOM 2349 N N . GLY A 1 314 ? 5.775 27.141 -10.920 1.00 84.94 314 GLY A N 1
ATOM 2350 C CA . GLY A 1 314 ? 5.582 28.463 -11.528 1.00 84.94 314 GLY A CA 1
ATOM 2351 C C . GLY A 1 314 ? 4.216 28.691 -12.191 1.00 84.94 314 GLY A C 1
ATOM 2352 O O . GLY A 1 314 ? 3.969 29.790 -12.692 1.00 84.94 314 GLY A O 1
ATOM 2353 N N . ALA A 1 315 ? 3.325 27.695 -12.189 1.00 92.50 315 ALA A N 1
ATOM 2354 C CA . ALA A 1 315 ? 1.927 27.865 -12.580 1.00 92.50 315 ALA A CA 1
ATOM 2355 C C . ALA A 1 315 ? 1.074 28.441 -11.429 1.00 92.50 315 ALA A C 1
ATOM 2357 O O . ALA A 1 315 ? 1.575 28.760 -10.348 1.00 92.50 315 ALA A O 1
ATOM 2358 N N . ALA A 1 316 ? -0.231 28.605 -11.668 1.00 91.38 316 ALA A N 1
ATOM 2359 C CA . ALA A 1 316 ? -1.170 29.011 -10.625 1.00 91.38 316 ALA A CA 1
ATOM 2360 C C . ALA A 1 316 ? -1.211 27.965 -9.498 1.00 91.38 316 ALA A C 1
ATOM 2362 O O . ALA A 1 316 ? -1.196 26.772 -9.776 1.00 91.38 316 ALA A O 1
ATOM 2363 N N . TRP A 1 317 ? -1.239 28.440 -8.253 1.00 86.88 317 TRP A N 1
ATOM 2364 C CA . TRP A 1 317 ? -1.251 27.617 -7.043 1.00 86.88 317 TRP A CA 1
ATOM 2365 C C . TRP A 1 317 ? -2.535 26.786 -6.926 1.00 86.88 317 TRP A C 1
ATOM 2367 O O . TRP A 1 317 ? -3.631 27.346 -7.030 1.00 86.88 317 TRP A O 1
ATOM 2377 N N . ASP A 1 318 ? -2.392 25.486 -6.666 1.00 89.12 318 ASP A N 1
ATOM 2378 C CA . ASP A 1 318 ? -3.481 24.603 -6.254 1.00 89.12 318 ASP A CA 1
ATOM 2379 C C . ASP A 1 318 ? -3.669 24.668 -4.730 1.00 89.12 318 ASP A C 1
ATOM 2381 O O . ASP A 1 318 ? -2.733 24.367 -3.991 1.00 89.12 318 ASP A O 1
ATOM 2385 N N . PRO A 1 319 ? -4.849 25.036 -4.206 1.00 82.62 319 PRO A N 1
ATOM 2386 C CA . PRO A 1 319 ? -5.082 25.037 -2.764 1.00 82.62 319 PRO A CA 1
ATOM 2387 C C . PRO A 1 319 ? -5.000 23.649 -2.098 1.00 82.62 319 PRO A C 1
ATOM 2389 O O . PRO A 1 319 ? -4.943 23.604 -0.873 1.00 82.62 319 PRO A O 1
ATOM 2392 N N . LEU A 1 320 ? -5.014 22.543 -2.853 1.00 84.69 320 LEU A N 1
ATOM 2393 C CA . LEU A 1 320 ? -4.949 21.180 -2.312 1.00 84.69 320 LEU A CA 1
ATOM 2394 C C . LEU A 1 320 ? -3.514 20.719 -2.035 1.00 84.69 320 LEU A C 1
ATOM 2396 O O . LEU A 1 320 ? -3.207 20.323 -0.912 1.00 84.69 320 LEU A O 1
ATOM 2400 N N . HIS A 1 321 ? -2.640 20.780 -3.041 1.00 85.56 321 HIS A N 1
ATOM 2401 C CA . HIS A 1 321 ? -1.255 20.287 -2.957 1.00 85.56 321 HIS A CA 1
ATOM 2402 C C . HIS A 1 321 ? -0.198 21.327 -3.381 1.00 85.56 321 HIS A C 1
ATOM 2404 O O . HIS A 1 321 ? 0.994 21.034 -3.404 1.00 85.56 321 HIS A O 1
ATOM 2410 N N . GLY A 1 322 ? -0.604 22.546 -3.741 1.00 89.38 322 GLY A N 1
ATOM 2411 C CA . GLY A 1 322 ? 0.296 23.584 -4.238 1.00 89.38 322 GLY A CA 1
ATOM 2412 C C . GLY A 1 322 ? 0.702 23.376 -5.694 1.00 89.38 322 GLY A C 1
ATOM 2413 O O . GLY A 1 322 ? 0.053 23.904 -6.602 1.00 89.38 322 GLY A O 1
ATOM 2414 N N . HIS A 1 323 ? 1.806 22.663 -5.910 1.00 90.19 323 HIS A N 1
ATOM 2415 C CA . HIS A 1 323 ? 2.388 22.395 -7.225 1.00 90.19 323 HIS A CA 1
ATOM 2416 C C . HIS A 1 323 ? 2.971 20.989 -7.283 1.00 90.19 323 HIS A C 1
ATOM 2418 O O . HIS A 1 323 ? 3.502 20.483 -6.298 1.00 90.19 323 HIS A O 1
ATOM 2424 N N . GLU A 1 324 ? 2.985 20.416 -8.479 1.00 92.5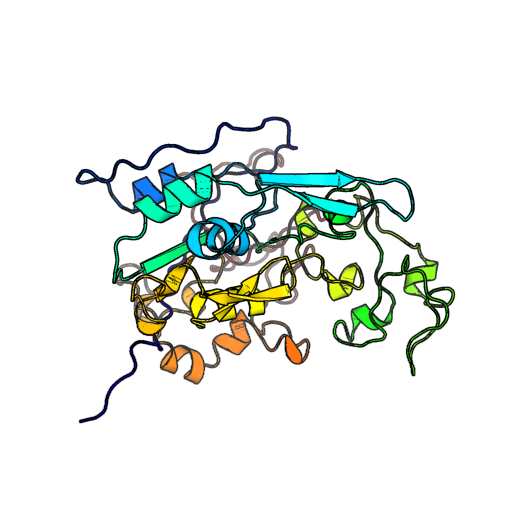6 324 GLU A N 1
ATOM 2425 C CA . GLU A 1 324 ? 3.758 19.212 -8.759 1.00 92.56 324 GLU A CA 1
ATOM 2426 C C . GLU A 1 324 ? 5.256 19.491 -8.609 1.00 92.56 324 GLU A C 1
ATOM 2428 O O . GLU A 1 324 ? 5.764 20.534 -9.038 1.00 92.56 324 GLU A O 1
ATOM 2433 N N . VAL A 1 325 ? 5.990 18.524 -8.066 1.00 88.00 325 VAL A N 1
ATOM 2434 C CA . VAL A 1 325 ? 7.434 18.623 -7.863 1.00 88.00 325 VAL A CA 1
ATOM 2435 C C . VAL A 1 325 ? 8.172 17.835 -8.940 1.00 88.00 325 VAL A C 1
ATOM 2437 O O . VAL A 1 325 ? 7.790 16.732 -9.324 1.00 88.00 325 VAL A O 1
ATOM 2440 N N . ILE A 1 326 ? 9.268 18.388 -9.458 1.00 89.19 326 ILE A N 1
ATOM 2441 C CA . ILE A 1 326 ? 10.137 17.667 -10.394 1.00 89.19 326 ILE A CA 1
ATOM 2442 C C . ILE A 1 326 ? 11.266 17.028 -9.592 1.00 89.19 326 ILE A C 1
ATOM 2444 O O . ILE A 1 326 ? 12.225 17.714 -9.248 1.00 89.19 326 ILE A O 1
ATOM 2448 N N . TRP A 1 327 ? 11.178 15.719 -9.346 1.00 82.69 327 TRP A N 1
ATOM 2449 C CA . TRP A 1 327 ? 12.201 14.940 -8.642 1.00 82.69 327 TRP A CA 1
ATOM 2450 C C . TRP A 1 327 ? 13.245 14.382 -9.621 1.00 82.69 327 TRP A C 1
ATOM 2452 O O . TRP A 1 327 ? 12.981 13.376 -10.283 1.00 82.69 327 TRP A O 1
ATOM 2462 N N . PRO A 1 328 ? 14.473 14.937 -9.724 1.00 85.56 328 PRO A N 1
ATOM 2463 C CA . PRO A 1 328 ? 15.448 14.449 -10.705 1.00 85.56 328 PRO A CA 1
ATOM 2464 C C . PRO A 1 328 ? 15.861 12.991 -10.468 1.00 85.56 328 PRO A C 1
ATOM 2466 O O . PRO A 1 328 ? 16.248 12.296 -11.408 1.00 85.56 328 PRO A O 1
ATOM 2469 N N . ARG A 1 329 ? 15.790 12.537 -9.209 1.00 83.62 329 ARG A N 1
ATOM 2470 C CA . ARG A 1 329 ? 16.100 11.165 -8.792 1.00 83.62 329 ARG A CA 1
ATOM 2471 C C . ARG A 1 329 ? 14.884 10.235 -8.779 1.00 83.62 329 ARG A C 1
ATOM 2473 O O . ARG A 1 329 ? 15.097 9.029 -8.720 1.00 83.62 329 ARG A O 1
ATOM 2480 N N . LYS A 1 330 ? 13.655 10.765 -8.879 1.00 87.06 330 LYS A N 1
ATOM 2481 C CA . LYS A 1 330 ? 12.397 9.991 -8.809 1.00 87.06 330 LYS A CA 1
ATOM 2482 C C . LYS A 1 330 ? 12.315 9.094 -7.565 1.00 87.06 330 LYS A C 1
ATOM 2484 O O . LYS A 1 330 ? 11.809 7.974 -7.616 1.00 87.06 330 LYS A O 1
ATOM 2489 N N . ASP A 1 331 ? 12.893 9.578 -6.474 1.00 86.00 331 ASP A N 1
ATOM 2490 C CA . ASP A 1 331 ? 13.056 8.901 -5.191 1.00 86.00 331 ASP A CA 1
ATOM 2491 C C . ASP A 1 331 ? 11.970 9.267 -4.175 1.00 86.00 331 ASP A C 1
ATOM 2493 O O . ASP A 1 331 ? 12.036 8.787 -3.052 1.00 86.00 331 ASP A O 1
ATOM 2497 N N . SER A 1 332 ? 10.957 10.027 -4.588 1.00 86.94 332 SER A N 1
ATOM 2498 C CA . SER A 1 332 ? 9.739 10.304 -3.824 1.00 86.94 332 SER A CA 1
ATOM 2499 C C . SER A 1 332 ? 8.530 10.311 -4.757 1.00 86.94 332 SER A C 1
ATOM 2501 O O . SER A 1 332 ? 8.667 10.541 -5.968 1.00 86.94 332 SER A O 1
ATOM 2503 N N . LEU A 1 333 ? 7.353 10.035 -4.197 1.00 88.69 333 LEU A N 1
ATOM 2504 C CA . LEU A 1 333 ? 6.080 10.218 -4.886 1.00 88.69 333 LEU A CA 1
ATOM 2505 C C . LEU A 1 333 ? 5.645 11.694 -4.831 1.00 88.69 333 LEU A C 1
ATOM 2507 O O . LEU A 1 333 ? 6.210 12.504 -4.100 1.00 88.69 333 LEU A O 1
ATOM 2511 N N . GLN A 1 334 ? 4.680 12.066 -5.666 1.00 89.50 334 GLN A N 1
ATOM 2512 C CA . GLN A 1 334 ? 3.993 13.353 -5.580 1.00 89.50 334 GLN A CA 1
ATOM 2513 C C . GLN A 1 334 ? 3.048 13.353 -4.378 1.00 89.50 334 GLN A C 1
ATOM 2515 O O . GLN A 1 334 ? 2.305 12.393 -4.187 1.00 89.50 334 GLN A O 1
ATOM 2520 N N . HIS A 1 335 ? 3.023 14.450 -3.622 1.00 85.19 335 HIS A N 1
ATOM 2521 C CA . HIS A 1 335 ? 2.123 14.598 -2.480 1.00 85.19 335 HIS A CA 1
ATOM 2522 C C . HIS A 1 335 ? 0.674 14.792 -2.933 1.00 85.19 335 HIS A C 1
ATOM 2524 O O . HIS A 1 335 ? 0.384 15.512 -3.892 1.00 85.19 335 HIS A O 1
ATOM 2530 N N . SER A 1 336 ? -0.256 14.180 -2.213 1.00 83.50 336 SER A N 1
ATOM 2531 C CA . SER A 1 336 ? -1.694 14.319 -2.463 1.00 83.50 336 SER A CA 1
ATOM 2532 C C . SER A 1 336 ? -2.269 15.622 -1.905 1.00 83.50 336 SER A C 1
ATOM 2534 O O . SER A 1 336 ? -3.191 16.197 -2.483 1.00 83.50 336 SER A O 1
ATOM 2536 N N . CYS A 1 337 ? -1.710 16.116 -0.801 1.00 76.25 337 CYS A N 1
ATOM 2537 C CA . CYS A 1 337 ? -2.077 17.378 -0.172 1.00 76.25 337 CYS A CA 1
ATOM 2538 C C . CYS A 1 337 ? -0.873 18.001 0.540 1.00 76.25 337 CYS A C 1
ATOM 2540 O O . CYS A 1 337 ? 0.080 17.299 0.862 1.00 76.25 337 CYS A O 1
ATOM 2542 N N . VAL A 1 338 ? -0.939 19.306 0.809 1.00 70.25 338 VAL A N 1
ATOM 2543 C CA . VAL A 1 338 ? 0.085 20.038 1.574 1.00 70.25 338 VAL A CA 1
ATOM 2544 C C . VAL A 1 338 ? -0.510 20.690 2.816 1.00 70.25 338 VAL A C 1
ATOM 2546 O O . VAL A 1 338 ? -1.697 21.017 2.857 1.00 70.25 338 VAL A O 1
ATOM 2549 N N . PHE A 1 339 ? 0.336 20.924 3.817 1.00 64.38 339 PHE A N 1
ATOM 2550 C CA . PHE A 1 339 ? -0.030 21.620 5.049 1.00 64.38 339 PHE A CA 1
ATOM 2551 C C . PHE A 1 339 ? 0.674 22.970 5.119 1.00 64.38 339 PHE A C 1
ATOM 2553 O O . PHE A 1 339 ? 1.800 23.139 4.648 1.00 64.38 339 PHE A O 1
ATOM 2560 N N . GLU A 1 340 ? 0.009 23.956 5.720 1.00 61.91 340 GLU A N 1
ATOM 2561 C CA . GLU A 1 340 ? 0.672 25.220 6.014 1.00 61.91 340 GLU A CA 1
ATOM 2562 C C . GLU A 1 340 ? 1.764 24.993 7.060 1.00 61.91 340 GLU A C 1
ATOM 2564 O O . GLU A 1 340 ? 1.506 24.504 8.163 1.00 61.91 340 GLU A O 1
ATOM 2569 N N . LEU A 1 341 ? 2.989 25.401 6.730 1.00 54.00 341 LEU A N 1
ATOM 2570 C CA . LEU A 1 341 ? 4.076 25.385 7.696 1.00 54.00 341 LEU A CA 1
ATOM 2571 C C . LEU A 1 341 ? 3.749 26.343 8.855 1.00 54.00 341 LEU A C 1
ATOM 2573 O O . LEU A 1 341 ? 3.429 27.512 8.606 1.00 54.00 341 LEU A O 1
ATOM 2577 N N . PRO A 1 342 ? 3.925 25.926 10.127 1.00 55.50 342 PRO A N 1
ATOM 2578 C CA . PRO A 1 342 ? 3.723 26.805 11.281 1.00 55.50 342 PRO A CA 1
ATOM 2579 C C . PRO A 1 342 ? 4.569 28.085 11.227 1.00 55.50 342 PRO A C 1
ATOM 2581 O O . PRO A 1 342 ? 4.219 29.106 11.824 1.00 55.50 342 PRO A O 1
ATOM 2584 N N . ARG A 1 343 ? 5.711 28.032 10.530 1.00 65.06 343 ARG A N 1
ATOM 2585 C CA . ARG A 1 343 ? 6.514 29.197 10.157 1.00 65.06 343 ARG A CA 1
ATOM 2586 C C . ARG A 1 343 ? 6.926 29.064 8.692 1.00 65.06 343 ARG A C 1
ATOM 2588 O O . ARG A 1 343 ? 7.459 28.019 8.337 1.00 65.06 343 ARG A O 1
ATOM 2595 N N . PRO A 1 344 ? 6.741 30.106 7.864 1.00 65.69 344 PRO A N 1
ATOM 2596 C CA . PRO A 1 344 ? 7.249 30.095 6.500 1.00 65.69 344 PRO A CA 1
ATOM 2597 C C . PRO A 1 344 ? 8.769 29.919 6.490 1.00 65.69 344 PRO A C 1
ATOM 2599 O O . PRO A 1 344 ? 9.488 30.735 7.074 1.00 65.69 344 PRO A O 1
ATOM 2602 N N . GLU A 1 345 ? 9.248 28.888 5.803 1.00 60.91 345 GLU A N 1
ATOM 2603 C CA . GLU A 1 345 ? 10.672 28.696 5.547 1.00 60.91 345 GLU A CA 1
ATOM 2604 C C . GLU A 1 345 ? 11.075 29.480 4.293 1.00 60.91 345 GLU A C 1
ATOM 2606 O O . GLU A 1 345 ? 10.451 29.392 3.232 1.00 60.91 345 GLU A O 1
ATOM 2611 N N . VAL A 1 346 ? 12.115 30.308 4.412 1.00 62.50 346 VAL A N 1
ATOM 2612 C CA . VAL A 1 346 ? 12.644 31.066 3.273 1.00 62.50 346 VAL A CA 1
ATOM 2613 C C . VAL A 1 346 ? 13.652 30.183 2.554 1.00 62.50 346 VAL A C 1
ATOM 2615 O O . VAL A 1 346 ? 14.817 30.113 2.942 1.00 62.50 346 VAL A O 1
ATOM 2618 N N . CYS A 1 347 ? 13.219 29.544 1.472 1.00 59.56 347 CYS A N 1
ATOM 2619 C CA . CYS A 1 347 ? 14.090 28.742 0.616 1.00 59.56 347 CYS A CA 1
ATOM 2620 C C . CYS A 1 347 ? 14.969 29.643 -0.262 1.00 59.56 347 CYS A C 1
ATOM 2622 O O . CYS A 1 347 ? 14.716 29.836 -1.450 1.00 59.56 347 CYS A O 1
ATOM 2624 N N . SER A 1 348 ? 15.994 30.251 0.344 1.00 56.84 348 SER A N 1
ATOM 2625 C CA . SER A 1 348 ? 16.980 31.072 -0.369 1.00 56.84 348 SER A CA 1
ATOM 2626 C C . SER A 1 348 ? 17.979 30.238 -1.171 1.00 56.84 348 SER A C 1
ATOM 2628 O O . SER A 1 348 ? 18.534 30.748 -2.140 1.00 56.84 348 SER A O 1
ATOM 2630 N N . ASP A 1 349 ? 18.151 28.963 -0.808 1.00 48.41 349 ASP A N 1
ATOM 2631 C CA . ASP A 1 349 ? 18.976 27.984 -1.510 1.00 48.41 349 ASP A CA 1
ATOM 2632 C C . ASP A 1 349 ? 18.152 26.706 -1.741 1.00 48.41 349 ASP A C 1
ATOM 2634 O O . ASP A 1 349 ? 17.413 26.266 -0.860 1.00 48.41 349 ASP A O 1
ATOM 2638 N N . ALA A 1 350 ? 18.280 26.095 -2.925 1.00 45.75 350 ALA A N 1
ATOM 2639 C CA . ALA A 1 350 ? 17.503 24.929 -3.382 1.00 45.75 350 ALA A CA 1
ATOM 2640 C C . ALA A 1 350 ? 17.660 23.648 -2.527 1.00 45.75 350 ALA A C 1
ATOM 2642 O O . ALA A 1 350 ? 17.165 22.593 -2.901 1.00 45.75 350 ALA A O 1
ATOM 2643 N N . SER A 1 351 ? 18.375 23.721 -1.405 1.00 44.03 351 SER A N 1
ATOM 2644 C CA . SER A 1 351 ? 18.603 22.631 -0.458 1.00 44.03 351 SER A CA 1
ATOM 2645 C C . SER A 1 351 ? 17.619 22.602 0.717 1.00 44.03 351 SER A C 1
ATOM 2647 O O . SER A 1 351 ? 17.681 21.660 1.493 1.00 44.03 351 SER A O 1
ATOM 2649 N N . GLY A 1 352 ? 16.785 23.635 0.899 1.00 35.84 352 GLY A N 1
ATOM 2650 C CA . GLY A 1 352 ? 15.877 23.759 2.056 1.00 35.84 352 GLY A CA 1
ATOM 2651 C C . GLY A 1 352 ? 14.391 23.519 1.769 1.00 35.84 352 GLY A C 1
ATOM 2652 O O . GLY A 1 352 ? 13.584 23.640 2.678 1.00 35.84 352 GLY A O 1
ATOM 2653 N N . CYS A 1 353 ? 14.038 23.223 0.519 1.00 37.09 353 CYS A N 1
ATOM 2654 C CA . CYS A 1 353 ? 12.675 22.924 0.069 1.00 37.09 353 CYS A CA 1
ATOM 2655 C C . CYS A 1 353 ? 12.697 21.574 -0.667 1.00 37.09 353 CYS A C 1
ATOM 2657 O O . CYS A 1 353 ? 12.516 21.526 -1.885 1.00 37.09 353 CYS A O 1
ATOM 2659 N N . THR A 1 354 ? 13.048 20.508 0.048 1.00 36.69 354 THR A N 1
ATOM 2660 C CA . THR A 1 354 ? 12.894 19.125 -0.423 1.00 36.69 354 THR A CA 1
ATOM 2661 C C . THR A 1 354 ? 11.869 18.434 0.426 1.00 36.69 354 THR A C 1
ATOM 2663 O O . THR A 1 354 ? 12.019 18.573 1.663 1.00 36.69 354 THR A O 1
#

Radius of gyration: 22.2 Å; chains: 1; bounding box: 60×55×59 Å

Sequence (354 aa):
MSGSNLIDEALVITSSLEGGGGEICTGRGKGAYPLSFLGDEDIANQIVSAGEDGCGFEAPLEAMYRFLIDPEPPATVTVTGEGLDRASVATGVAEDLLERRAEFFPPFSSLTVIIATDEDDCSVLDSGDAWRMGSETVPRAASACATEPNSACCRPCDLTESAPPEGCPALKGDPACLEGMTFDSRDAPLNTRCWAQKRRFGKDYLFPVERYTEALTSPIITNRRGQRVENPLFKYGSTPDMVQVLLLSGVPWQLVTKPESQEPGQSLEFLTPSELEASGTWDKILGDPAQNIPPSDPHLIESVEPRAGLPLPGAAWDPLHGHEVIWPRKDSLQHSCVFELPRPEVCSDASGCT

Secondary structure (DSSP, 8-state):
-----TTS---B------------S------------SS---HHHHHHHH----SS-B-HHHHHIIIII-SS--SEEEEESSGGG-EEEEES--HHHHHHHHHH--TT--EEEEEE-SS-B--B-SSBGGGGGGSS-EEPBPGGGGT-TTSTT--BTT---SSPPTTPPPGGG-HHHHT-SEE-TTTS-GGGTTSSHHHHHSS--BPPHHHHHHHHH-SEEE-TTS-EEE-TTTTTS--GGGEEEEEE-S--GGGTB-GGGSSTTSPP-BPPHHHHHHTTHHHHHT-BGGGTB--SSGGGS--SSPPTTSPPTTSPPBTTTB-----TT--SPPPS-----SS----SSTTS--

pLDDT: mean 79.86, std 20.79, range [24.28, 97.62]

Foldseek 3Di:
DDDDQLPQDQAADADAPPDQDDDDPPDDDPADDDDPPDDDDDPVVVVVVNPDDDHLADALLVVCCLQQWAPFRAPDWDFDDDDQPTKTDGHHGPVVSVVVSVVVDDFQAQDEAEAAHAHDHRQFDNIGPSCQLVDQKAFFWFPCLQQCLPDQQTATLPDDDPDRPPPHDDSVPGPRCVVDGIDGCLRPPSNCCQPSVSSGGSDHRHDDVVQSVCLLAPQWHQHPVRDIDGTSNPPRPHHSSSYHYYYHYLAQLCLFFDPVQPDPPRPTHGDGSVRNVVVVSCLQAANDVVNPGGHPNQLNDWFLAFTPPFAAPPDDADQFAGHFDNDPSSNDTTGSGDDDDPDDDDCPDPPPPD